Protein AF-A0A353EP82-F1 (afdb_monomer)

Sequence (202 aa):
MNQINFDYSSYQSPSVASQKNNVTTFSNGLVYNAAYKGKLSSAEINKVVENYSVYKLAADYTGIPWKMLAAVHYRETSLSIKSNPHGGPFRFDKTEHHANEEEFIVGAYYAARLLQEKSGHRLDPTTTDPHIIKTAFFRYNGTGYGTYDKSPYVMNGFDNEHSNMRVVGTDIDKNGHRFPVNIVDRQMGAYVFYQELNKAFP

Secondary structure (DSSP, 8-state):
--------TT-PPPPEEEEETTEEEETTS-EEETT--SS--HHHHHHHHHHHHHHHHHHHHHTS-HHHHHHHHHHHHTT--SPPTTTGGGT--SS---SSHHHHHHHHHHHHHHHHHHHTS---TT---HHHHHHHHHHHH-STTSSSTT-HHHHTTSSSTTTTPEEEEEEE-TTS-EEEEEEE--SPPHHHHHHHHHHH--

Mean predicted aligned error: 6.09 Å

Solvent-accessible surface area (backbone atoms only — not comparable to full-atom values): 11363 Å² total; per-residue (Å²): 131,84,84,79,84,73,88,78,90,70,92,58,76,58,47,83,67,46,76,56,95,54,35,35,32,31,66,80,69,52,44,35,37,69,72,56,82,71,88,73,48,73,68,57,53,50,47,48,57,56,47,37,67,47,31,44,52,25,15,69,76,61,36,34,40,33,54,57,51,54,17,47,24,35,67,64,44,69,61,36,65,60,48,44,101,66,21,33,35,62,50,48,88,70,71,93,58,67,65,43,69,68,54,49,45,53,40,43,36,52,51,38,47,48,37,32,59,48,38,68,66,68,56,34,64,79,68,72,59,64,68,55,53,40,44,12,51,24,51,65,82,47,65,86,54,80,45,45,83,66,22,32,69,27,29,12,63,64,50,82,90,31,44,67,28,57,48,71,54,73,46,67,48,101,85,69,51,76,42,80,40,79,42,70,46,86,58,64,1,28,52,39,47,32,53,46,46,52,63,32,42,107

Radius of gyration: 17.07 Å; Cα contacts (8 Å, |Δi|>4): 319; chains: 1; bounding box: 39×40×43 Å

Nearest PDB structures (foldseek):
  3wyh-assembly2_B  TM=6.498E-01  e=1.353E-01  Struthio camelus
  6h5f-assembly1_A  TM=5.652E-01  e=3.150E-01  Neisseria meningitidis NM422
  4qdn-assembly1_A  TM=5.390E-01  e=3.501E-01  Thermotoga maritima MSB8
  8yxk-assembly2_B  TM=4.961E-01  e=1.180E+00  Clostridioides difficile 630
  3fi7-assembly1_A  TM=3.921E-01  e=6.599E-01  Listeria monocytogenes EGD-e

Foldseek 3Di:
DPDDDDDPPDQDQWDFPDDDDQWTATPLRFIFRNPQPDDDDPVLVSLCSSCVVLLVVLCVVQFAASLLLSLQLCLQPNSDQQDDCQCGSNRDRDDDDHSDPVSVSVSSNVLSNQLCVQLVNPGGNPDPPLVSSLSSQCVSVHCVLVGSCLDLQAAQPVDPVNDQRWDWDWDADPVRDTDTGTGGDPGHHSNSSSVSCVSTTD

Structure (mmCIF, N/CA/C/O backbone):
data_AF-A0A353EP82-F1
#
_entry.id   AF-A0A353EP82-F1
#
loop_
_atom_site.group_PDB
_atom_site.id
_atom_site.type_symbol
_atom_site.label_atom_id
_atom_site.label_alt_id
_atom_site.label_comp_id
_atom_site.label_asym_id
_atom_site.label_entity_id
_atom_site.label_seq_id
_atom_site.pdbx_PDB_ins_code
_atom_site.Cartn_x
_atom_site.Cartn_y
_atom_site.Cartn_z
_atom_site.occupancy
_atom_site.B_iso_or_equiv
_atom_site.auth_seq_id
_atom_site.auth_comp_id
_atom_site.auth_asym_id
_atom_site.auth_atom_id
_atom_site.pdbx_PDB_model_num
ATOM 1 N N . MET A 1 1 ? -11.391 16.161 -20.031 1.00 42.19 1 MET A N 1
ATOM 2 C CA . MET A 1 1 ? -11.168 15.788 -18.617 1.00 42.19 1 MET A CA 1
ATOM 3 C C . MET A 1 1 ? -12.129 16.614 -17.793 1.00 42.19 1 MET A C 1
ATOM 5 O O . MET A 1 1 ? -12.064 17.830 -17.894 1.00 42.19 1 MET A O 1
ATOM 9 N N . ASN A 1 2 ? -13.048 15.983 -17.064 1.00 38.84 2 ASN A N 1
ATOM 10 C CA . ASN A 1 2 ? -13.882 16.709 -16.107 1.00 38.84 2 ASN A CA 1
ATOM 11 C C . ASN A 1 2 ? -12.977 17.142 -14.950 1.00 38.84 2 ASN A C 1
ATOM 13 O O . ASN A 1 2 ? -12.258 16.302 -14.409 1.00 38.84 2 ASN A O 1
ATOM 17 N N . GLN A 1 3 ? -12.965 18.434 -14.621 1.00 44.47 3 GLN A N 1
ATOM 18 C CA . GLN A 1 3 ? -12.304 18.921 -13.413 1.00 44.47 3 GLN A CA 1
ATOM 19 C C . GLN A 1 3 ? -12.998 18.279 -12.209 1.00 44.47 3 GLN A C 1
ATOM 21 O O . GLN A 1 3 ? -14.209 18.417 -12.041 1.00 44.47 3 GLN A O 1
ATOM 26 N N . ILE A 1 4 ? -12.242 17.518 -11.420 1.00 55.53 4 ILE A N 1
ATOM 27 C CA . ILE A 1 4 ? -12.721 16.993 -10.145 1.00 55.53 4 ILE A CA 1
ATOM 28 C C . ILE A 1 4 ? -12.504 18.114 -9.130 1.00 55.53 4 ILE A C 1
ATOM 30 O O . ILE A 1 4 ? -11.364 18.451 -8.827 1.00 55.53 4 ILE A O 1
ATOM 34 N N . ASN A 1 5 ? -13.589 18.710 -8.638 1.00 55.12 5 ASN A N 1
ATOM 35 C CA . ASN A 1 5 ? -13.525 19.627 -7.503 1.00 55.12 5 ASN A CA 1
ATOM 36 C C . ASN A 1 5 ? -13.449 18.782 -6.231 1.00 55.12 5 ASN A C 1
ATOM 38 O O . ASN A 1 5 ? -14.472 18.296 -5.748 1.00 55.12 5 ASN A O 1
ATOM 42 N N . PHE A 1 6 ? -12.241 18.558 -5.722 1.00 60.50 6 PHE A N 1
ATOM 43 C CA . PHE A 1 6 ? -12.068 17.984 -4.393 1.00 60.50 6 PHE A CA 1
ATOM 44 C C . PHE A 1 6 ? -12.328 19.067 -3.335 1.00 60.50 6 PHE A C 1
ATOM 46 O O . PHE A 1 6 ? -11.920 20.216 -3.495 1.00 60.50 6 PHE A O 1
ATOM 53 N N . ASP A 1 7 ? -13.043 18.715 -2.266 1.00 58.28 7 ASP A N 1
ATOM 54 C CA . ASP A 1 7 ? -13.158 19.568 -1.083 1.00 58.28 7 ASP A CA 1
ATOM 55 C C . ASP A 1 7 ? -11.910 19.365 -0.217 1.00 58.28 7 ASP A C 1
ATOM 57 O O . ASP A 1 7 ? -11.747 18.336 0.439 1.00 58.28 7 ASP A O 1
ATOM 61 N N . TYR A 1 8 ? -11.013 20.348 -0.266 1.00 54.66 8 TYR A N 1
ATOM 62 C CA . TYR A 1 8 ? -9.711 20.338 0.403 1.00 54.66 8 TYR A CA 1
ATOM 63 C C . TYR A 1 8 ? -9.765 20.858 1.856 1.00 54.66 8 TYR A C 1
ATOM 65 O O . TYR A 1 8 ? -8.735 21.011 2.505 1.00 54.66 8 TYR A O 1
ATOM 73 N N . SER A 1 9 ? -10.945 21.183 2.399 1.00 47.50 9 SER A N 1
ATOM 74 C CA . SER A 1 9 ? -11.066 21.969 3.642 1.00 47.50 9 SER A CA 1
ATOM 75 C C . SER A 1 9 ? -10.834 21.205 4.962 1.00 47.50 9 SER A C 1
ATOM 77 O O . SER A 1 9 ? -11.106 21.750 6.032 1.00 47.50 9 SER A O 1
ATOM 79 N N . SER A 1 10 ? -10.321 19.967 4.945 1.00 49.53 10 SER A N 1
ATOM 80 C CA . SER A 1 10 ? -10.367 19.091 6.134 1.00 49.53 10 SER A CA 1
ATOM 81 C C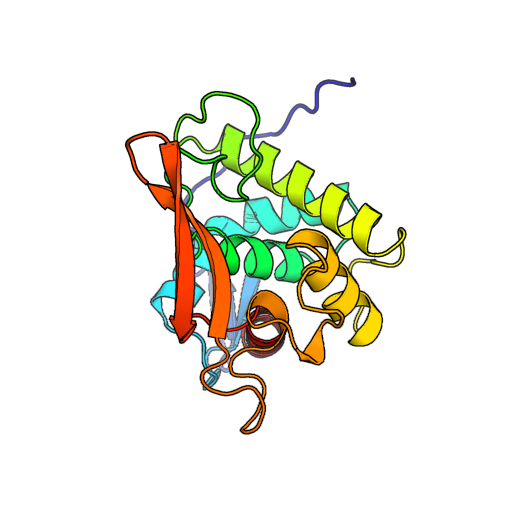 . SER A 1 10 ? -9.100 18.301 6.489 1.00 49.53 10 SER A C 1
ATOM 83 O O . SER A 1 10 ? -9.174 17.390 7.317 1.00 49.53 10 SER A O 1
ATOM 85 N N . TYR A 1 11 ? -7.920 18.663 5.976 1.00 51.81 11 TYR A N 1
ATOM 86 C CA . TYR A 1 11 ? -6.657 18.037 6.402 1.00 51.81 11 TYR A CA 1
ATOM 87 C C . TYR A 1 11 ? -6.184 18.532 7.769 1.00 51.81 11 TYR A C 1
ATOM 89 O O . TYR A 1 11 ? -5.220 19.281 7.923 1.00 51.81 11 TYR A O 1
ATOM 97 N N . GLN A 1 12 ? -6.882 18.101 8.808 1.00 57.53 12 GLN A N 1
ATOM 98 C CA . GLN A 1 12 ? -6.345 18.125 10.158 1.00 57.53 12 GLN A CA 1
ATOM 99 C C . GLN A 1 12 ? -5.876 16.724 10.525 1.00 57.53 12 GLN A C 1
ATOM 101 O O . GLN A 1 12 ? -6.544 15.737 10.210 1.00 57.53 12 GLN A O 1
ATOM 106 N N . SER A 1 13 ? -4.733 16.636 11.215 1.00 63.72 13 SER A N 1
ATOM 107 C CA . SER A 1 13 ? -4.289 15.384 11.828 1.00 63.72 13 SER A CA 1
ATOM 108 C C . SER A 1 13 ? -5.447 14.807 12.651 1.00 63.72 13 SER A C 1
ATOM 110 O O . SER A 1 13 ? -5.947 15.497 13.546 1.00 63.72 13 SER A O 1
ATOM 112 N N . PRO A 1 14 ? -5.911 13.580 12.359 1.00 78.75 14 PRO A N 1
ATOM 113 C CA . PRO A 1 14 ? -7.071 13.033 13.037 1.00 78.75 14 PRO A CA 1
ATOM 114 C C . PRO A 1 14 ? -6.767 12.857 14.521 1.00 78.75 14 PRO A C 1
ATOM 116 O O . PRO A 1 14 ? -5.728 12.313 14.897 1.00 78.75 14 PRO A O 1
ATOM 119 N N . SER A 1 15 ? -7.685 13.295 15.373 1.00 84.81 15 SER A N 1
ATOM 120 C CA . SER A 1 15 ? -7.601 13.074 16.813 1.00 84.81 15 SER A CA 1
ATOM 121 C C . SER A 1 15 ? -8.320 11.779 17.194 1.00 84.81 15 SER A C 1
ATOM 123 O O . SER A 1 15 ? -9.138 11.249 16.438 1.00 84.81 15 SER A O 1
ATOM 125 N N . VAL A 1 16 ? -8.020 11.238 18.376 1.00 88.31 16 VAL A N 1
ATOM 126 C CA . VAL A 1 16 ? -8.789 10.115 18.927 1.00 88.31 16 VAL A CA 1
ATOM 127 C C . VAL A 1 16 ? -10.183 10.621 19.295 1.00 88.31 16 VAL A C 1
ATOM 129 O O . VAL A 1 16 ? -10.326 11.444 20.196 1.00 88.31 16 VAL A O 1
ATOM 132 N N . ALA A 1 17 ? -11.207 10.112 18.614 1.00 87.44 17 ALA A N 1
ATOM 133 C CA . ALA A 1 17 ? -12.605 10.425 18.896 1.00 87.44 17 ALA A CA 1
ATOM 134 C C . ALA A 1 17 ? -13.169 9.550 20.026 1.00 87.44 17 ALA A C 1
ATOM 136 O O . ALA A 1 17 ? -13.966 10.014 20.838 1.00 87.44 17 ALA A O 1
ATOM 137 N N . SER A 1 18 ? -12.763 8.277 20.098 1.00 92.19 18 SER A N 1
ATOM 138 C CA . SER A 1 18 ? -13.121 7.393 21.215 1.00 92.19 18 SER A CA 1
ATOM 139 C C . SER A 1 18 ? -12.168 6.204 21.358 1.00 92.19 18 SER A C 1
ATOM 141 O O . SER A 1 18 ? -11.515 5.799 20.396 1.00 92.19 18 SER A O 1
ATOM 143 N N . GLN A 1 19 ? -12.120 5.618 22.559 1.00 90.81 19 GLN A N 1
ATOM 144 C CA . GLN A 1 19 ? -11.388 4.381 22.834 1.00 90.81 19 GLN A CA 1
ATOM 145 C C . GLN A 1 19 ? -12.201 3.474 23.768 1.00 90.81 19 GLN A C 1
ATOM 147 O O . GLN A 1 19 ? -12.534 3.870 24.886 1.00 90.81 19 GLN A O 1
ATOM 152 N N . LYS A 1 20 ? -12.545 2.262 23.314 1.00 89.25 20 LYS A N 1
ATOM 153 C CA . LYS A 1 20 ? -13.291 1.249 24.088 1.00 89.25 20 LYS A CA 1
ATOM 154 C C . LYS A 1 20 ? -12.867 -0.154 23.665 1.00 89.25 20 LYS A C 1
ATOM 156 O O . LYS A 1 20 ? -12.690 -0.392 22.482 1.00 89.25 20 LYS A O 1
ATOM 161 N N . ASN A 1 21 ? -12.751 -1.089 24.611 1.00 85.00 21 ASN A N 1
ATOM 162 C CA . ASN A 1 21 ? -12.559 -2.526 24.343 1.00 85.00 21 ASN A CA 1
ATOM 163 C C . ASN A 1 21 ? -11.489 -2.841 23.275 1.00 85.00 21 ASN A C 1
ATOM 165 O O . ASN A 1 21 ? -11.762 -3.551 22.313 1.00 85.00 21 ASN A O 1
ATOM 169 N N . ASN A 1 22 ? -10.273 -2.305 23.437 1.00 90.25 22 ASN A N 1
ATOM 170 C CA . ASN A 1 22 ? -9.159 -2.444 22.482 1.00 90.25 22 ASN A CA 1
ATOM 171 C C . ASN A 1 22 ? -9.426 -1.886 21.074 1.00 90.25 22 ASN A C 1
ATOM 173 O O . ASN A 1 22 ? -8.730 -2.243 20.128 1.00 90.25 22 ASN A O 1
ATOM 177 N N . VAL A 1 23 ? -10.390 -0.984 20.932 1.00 93.69 23 VAL A N 1
ATOM 178 C CA . VAL A 1 23 ? -10.687 -0.278 19.689 1.00 93.69 23 VAL A CA 1
ATOM 179 C C . VAL A 1 23 ? -10.482 1.214 19.906 1.00 93.69 23 VAL A C 1
ATOM 181 O O . VAL A 1 23 ? -11.011 1.785 20.861 1.00 93.69 23 VAL A O 1
ATOM 184 N N . THR A 1 24 ? -9.731 1.840 19.006 1.00 94.44 24 THR A N 1
ATOM 185 C CA . THR A 1 24 ? -9.574 3.293 18.908 1.00 94.44 24 THR A CA 1
ATOM 186 C C . THR A 1 24 ? -10.286 3.763 17.648 1.00 94.44 24 THR A C 1
ATOM 188 O O . THR A 1 24 ? -9.998 3.269 16.563 1.00 94.44 24 THR A O 1
ATOM 191 N N . THR A 1 25 ? -11.204 4.716 17.777 1.00 94.62 25 THR A N 1
ATOM 192 C CA . THR A 1 25 ? -11.840 5.380 16.629 1.00 94.62 25 THR A CA 1
ATOM 193 C C . THR A 1 25 ? -11.271 6.783 16.499 1.00 94.62 25 THR A C 1
ATOM 195 O O . THR A 1 25 ? -11.262 7.537 17.475 1.00 94.62 25 THR A O 1
ATOM 198 N N . PHE A 1 26 ? -10.803 7.136 15.308 1.00 93.06 26 PHE A N 1
ATOM 199 C CA . PHE A 1 26 ? -10.282 8.463 14.993 1.00 93.06 26 PHE A CA 1
ATOM 200 C C . PHE A 1 26 ? -11.390 9.398 14.495 1.00 93.06 26 PHE A C 1
ATOM 202 O O . PHE A 1 26 ? -12.450 8.950 14.057 1.00 93.06 26 PHE A O 1
ATOM 209 N N . SER A 1 27 ? -11.150 10.709 14.542 1.00 91.19 27 SER A N 1
ATOM 210 C CA . SER A 1 27 ? -12.104 11.737 14.098 1.00 91.19 27 SER A CA 1
ATOM 211 C C . SER A 1 27 ? -12.467 11.639 12.613 1.00 91.19 27 SER A C 1
ATOM 213 O O . SER A 1 27 ? -13.547 12.064 12.219 1.00 91.19 27 SER A O 1
ATOM 215 N N . ASN A 1 28 ? -11.607 11.023 11.800 1.00 87.31 28 ASN A N 1
ATOM 216 C CA . ASN A 1 28 ? -11.864 10.719 10.391 1.00 87.31 28 ASN A CA 1
ATOM 217 C C . ASN A 1 28 ? -12.629 9.395 10.174 1.00 87.31 28 ASN A C 1
ATOM 219 O O . ASN A 1 28 ? -12.746 8.924 9.043 1.00 87.31 28 ASN A O 1
ATOM 223 N N . GLY A 1 29 ? -13.121 8.768 11.247 1.00 90.69 29 GLY A N 1
ATOM 224 C CA . GLY A 1 29 ? -13.890 7.524 11.207 1.00 90.69 29 GLY A CA 1
ATOM 225 C C . GLY A 1 29 ? -13.054 6.254 11.038 1.00 90.69 29 GLY A C 1
ATOM 226 O O . GLY A 1 29 ? -13.629 5.167 11.006 1.00 90.69 29 GLY A O 1
ATOM 227 N N . LEU A 1 30 ? -11.721 6.350 10.944 1.00 95.00 30 LEU A N 1
ATOM 228 C CA . LEU A 1 30 ? -10.867 5.166 10.903 1.00 95.00 30 LEU A CA 1
ATOM 229 C C . LEU A 1 30 ? -10.908 4.436 12.249 1.00 95.00 30 LEU A C 1
ATOM 231 O O . LEU A 1 30 ? -10.807 5.050 13.314 1.00 95.00 30 LEU A O 1
ATOM 235 N N . VAL A 1 31 ? -11.016 3.113 12.188 1.00 96.25 31 VAL A N 1
ATOM 236 C CA . VAL A 1 31 ? -11.032 2.232 13.354 1.00 96.25 31 VAL A CA 1
ATOM 237 C C . VAL A 1 31 ? -9.708 1.483 13.428 1.00 96.25 31 VAL A C 1
ATOM 239 O O . VAL A 1 31 ? -9.292 0.851 12.463 1.00 96.25 31 VAL A O 1
ATOM 242 N N . TYR A 1 32 ? -9.044 1.550 14.578 1.00 96.69 32 TYR A N 1
ATOM 243 C CA . TYR A 1 32 ? -7.79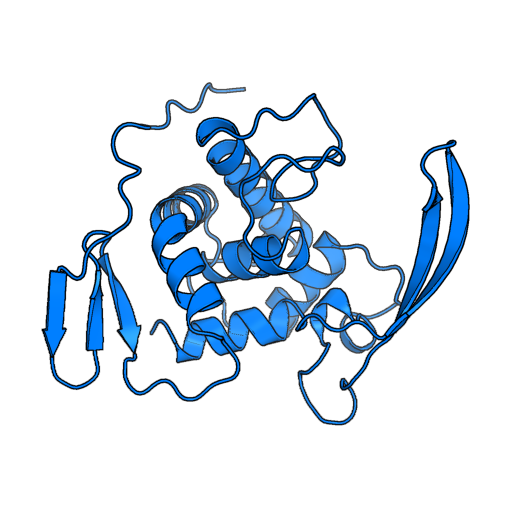0 0.861 14.863 1.00 96.69 32 TYR A CA 1
ATOM 244 C C . TYR A 1 32 ? -7.961 -0.153 15.992 1.00 96.69 32 TYR A C 1
ATOM 246 O O . TYR A 1 32 ? -8.512 0.147 17.054 1.00 96.69 32 TYR A O 1
ATOM 254 N N . ASN A 1 33 ? -7.436 -1.353 15.771 1.00 96.75 33 ASN A N 1
ATOM 255 C CA . ASN A 1 33 ? -7.310 -2.401 16.769 1.00 96.75 33 ASN A CA 1
ATOM 256 C C . ASN A 1 33 ? -6.124 -2.093 17.699 1.00 96.75 33 ASN A C 1
ATOM 258 O O . ASN A 1 33 ? -4.974 -2.400 17.390 1.00 96.75 33 ASN A O 1
ATOM 262 N N . ALA A 1 34 ? -6.396 -1.537 18.878 1.00 93.19 34 ALA A N 1
ATOM 263 C CA . ALA A 1 34 ? -5.384 -1.213 19.883 1.00 93.19 34 ALA A CA 1
ATOM 264 C C . ALA A 1 34 ? -4.657 -2.446 20.456 1.00 93.19 34 ALA A C 1
ATOM 266 O O . ALA A 1 34 ? -3.591 -2.301 21.056 1.00 93.19 34 ALA A O 1
ATOM 267 N N . ALA A 1 35 ? -5.192 -3.657 20.255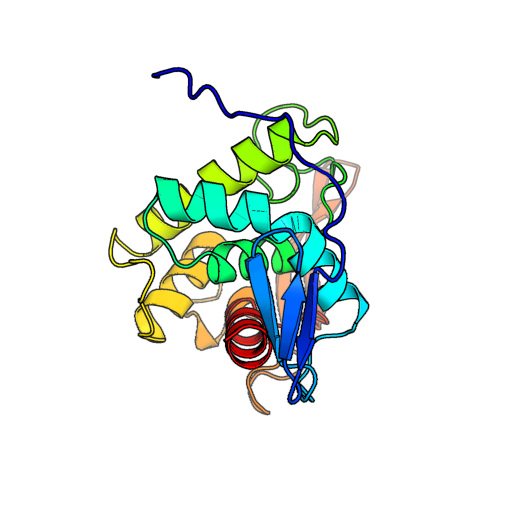 1.00 94.44 35 ALA A N 1
ATOM 268 C CA . ALA A 1 35 ? -4.517 -4.908 20.602 1.00 94.44 35 ALA A CA 1
ATOM 269 C C . ALA A 1 35 ? -3.591 -5.432 19.489 1.00 94.44 35 ALA A C 1
ATOM 271 O O . ALA A 1 35 ? -3.006 -6.503 19.646 1.00 94.44 35 ALA A O 1
ATOM 272 N N . TYR A 1 36 ? -3.432 -4.710 18.377 1.00 96.19 36 TYR A N 1
ATOM 273 C CA . TYR A 1 36 ? -2.543 -5.099 17.288 1.00 96.19 36 TYR A CA 1
ATOM 274 C C . TYR A 1 36 ? -1.088 -5.289 17.767 1.00 96.19 36 TYR A C 1
ATOM 276 O O . TYR A 1 36 ? -0.505 -4.426 18.427 1.00 96.19 36 TYR A O 1
ATOM 284 N N . LYS A 1 37 ? -0.504 -6.449 17.433 1.00 93.94 37 LYS A N 1
ATOM 285 C CA . LYS A 1 37 ? 0.885 -6.854 17.745 1.00 93.94 37 LYS A CA 1
ATOM 286 C C . LYS A 1 37 ? 1.662 -7.290 16.495 1.00 93.94 37 LYS A C 1
ATOM 288 O O . LYS A 1 37 ? 2.555 -8.127 16.584 1.00 93.94 37 LYS A O 1
ATOM 293 N N . GLY A 1 38 ? 1.257 -6.795 15.327 1.00 95.94 38 GLY A N 1
ATOM 294 C CA . GLY A 1 38 ? 1.882 -7.148 14.054 1.00 95.94 38 GLY A CA 1
ATOM 295 C C . GLY A 1 38 ? 3.155 -6.351 13.762 1.00 95.94 38 GLY A C 1
ATOM 296 O O . GLY A 1 38 ? 3.788 -5.793 14.657 1.00 95.94 38 GLY A O 1
ATOM 297 N N . LYS A 1 39 ? 3.536 -6.314 12.486 1.00 96.81 39 LYS A N 1
ATOM 298 C CA . LYS A 1 39 ? 4.826 -5.788 12.010 1.00 96.81 39 LYS A CA 1
ATOM 299 C C . LYS A 1 39 ? 4.843 -4.273 11.763 1.00 96.81 39 LYS A C 1
ATOM 301 O O . LYS A 1 39 ? 5.905 -3.737 11.471 1.00 96.81 39 LYS A O 1
ATOM 306 N N . LEU A 1 40 ? 3.696 -3.595 11.854 1.00 97.38 40 LEU A N 1
ATOM 307 C CA . LEU A 1 40 ? 3.624 -2.139 11.662 1.00 97.38 40 LEU A CA 1
ATOM 308 C C . LEU A 1 40 ? 4.139 -1.422 12.908 1.00 97.38 40 LEU A C 1
ATOM 310 O O . LEU A 1 40 ? 3.688 -1.686 14.023 1.00 97.38 40 LEU A O 1
ATOM 314 N N . SER A 1 41 ? 5.045 -0.478 12.701 1.00 96.19 41 SER A N 1
ATOM 315 C CA . SER A 1 41 ? 5.502 0.453 13.725 1.00 96.19 41 SER A CA 1
ATOM 316 C C . SER A 1 41 ? 4.427 1.490 14.060 1.00 96.19 41 SER A C 1
ATOM 318 O O . SER A 1 41 ? 3.562 1.818 13.245 1.00 96.19 41 SER A O 1
ATOM 320 N N . SER A 1 42 ? 4.532 2.098 15.244 1.00 94.25 42 SER A N 1
ATOM 321 C CA . SER A 1 42 ? 3.655 3.210 15.634 1.00 94.25 42 SER A CA 1
ATOM 322 C C . SER A 1 42 ? 3.745 4.395 14.665 1.00 94.25 42 SER A C 1
ATOM 324 O O . SER A 1 42 ? 2.748 5.067 14.425 1.00 94.25 42 SER A O 1
ATOM 326 N N . ALA A 1 43 ? 4.921 4.639 14.075 1.00 94.00 43 ALA A N 1
ATOM 327 C CA . ALA A 1 43 ? 5.105 5.704 13.092 1.00 94.00 43 ALA A CA 1
ATOM 328 C C . ALA A 1 43 ? 4.341 5.424 11.787 1.00 94.00 43 ALA A C 1
ATOM 330 O O . ALA A 1 43 ? 3.719 6.329 11.238 1.00 94.00 43 ALA A O 1
ATOM 331 N N . GLU A 1 44 ? 4.349 4.178 11.304 1.00 96.44 44 GLU A N 1
ATOM 332 C CA . GLU A 1 44 ? 3.566 3.779 10.127 1.00 96.44 44 GLU A CA 1
ATOM 333 C C . GLU A 1 44 ? 2.063 3.853 10.408 1.00 96.44 44 GLU A C 1
ATOM 335 O O . GLU A 1 44 ? 1.324 4.382 9.582 1.00 96.44 44 GLU A O 1
ATOM 340 N N . ILE A 1 45 ? 1.617 3.399 11.586 1.00 96.19 45 ILE A N 1
ATOM 341 C CA . ILE A 1 45 ? 0.213 3.504 12.016 1.00 96.19 45 ILE A CA 1
ATOM 342 C C . ILE A 1 45 ? -0.235 4.969 12.021 1.00 96.19 45 ILE A C 1
ATOM 344 O O . ILE A 1 45 ? -1.244 5.291 11.395 1.00 96.19 45 ILE A O 1
ATOM 348 N N . ASN A 1 46 ? 0.531 5.863 12.653 1.00 92.62 46 ASN A N 1
ATOM 349 C CA . ASN A 1 46 ? 0.198 7.288 12.715 1.00 92.62 46 ASN A CA 1
ATOM 350 C C . ASN A 1 46 ? 0.124 7.915 11.318 1.00 92.62 46 ASN A C 1
ATOM 352 O O . ASN A 1 46 ? -0.859 8.576 11.000 1.00 92.62 46 ASN A O 1
ATOM 356 N N . LYS A 1 47 ? 1.095 7.631 10.442 1.00 93.62 47 LYS A N 1
ATOM 357 C CA . LYS A 1 47 ? 1.066 8.129 9.059 1.00 93.62 47 LYS A CA 1
ATOM 358 C C . LYS A 1 47 ? -0.106 7.580 8.245 1.00 93.62 47 LYS A C 1
ATOM 360 O O . LYS A 1 47 ? -0.612 8.268 7.361 1.00 93.62 47 LYS A O 1
ATOM 365 N N . VAL A 1 48 ? -0.532 6.339 8.481 1.00 95.94 48 VAL A N 1
ATOM 366 C CA . VAL A 1 48 ? -1.729 5.786 7.826 1.00 95.94 48 VAL A CA 1
ATOM 367 C C . VAL A 1 48 ? -2.978 6.511 8.308 1.00 95.94 48 VAL A C 1
ATOM 369 O O . VAL A 1 48 ? -3.803 6.882 7.479 1.00 95.94 48 VAL A O 1
ATOM 372 N N . VAL A 1 49 ? -3.091 6.747 9.616 1.00 94.38 49 VAL A N 1
ATOM 373 C CA . VAL A 1 49 ? -4.197 7.503 10.215 1.00 94.38 49 VAL A CA 1
ATOM 374 C C . VAL A 1 49 ? -4.259 8.913 9.631 1.00 94.38 49 VAL A C 1
ATOM 376 O O . VAL A 1 49 ? -5.308 9.301 9.123 1.00 94.38 49 VAL A O 1
ATOM 379 N N . GLU A 1 50 ? -3.137 9.636 9.629 1.00 91.12 50 GLU A N 1
ATOM 380 C CA . GLU A 1 50 ? -3.008 10.992 9.077 1.00 91.12 50 GLU A CA 1
ATOM 381 C C . GLU A 1 50 ? -3.455 11.081 7.615 1.00 91.12 50 GLU A C 1
ATOM 383 O O . GLU A 1 50 ? -4.154 12.015 7.241 1.00 91.12 50 GLU A O 1
ATOM 388 N N . ASN A 1 51 ? -3.098 10.088 6.796 1.00 92.50 51 ASN A N 1
ATOM 389 C CA . ASN A 1 51 ? -3.372 10.095 5.358 1.00 92.50 51 ASN A CA 1
ATOM 390 C C . ASN A 1 51 ? -4.669 9.366 4.960 1.00 92.50 51 ASN A C 1
ATOM 392 O O . ASN A 1 51 ? -5.003 9.305 3.774 1.00 92.50 51 ASN A O 1
ATOM 396 N N . TYR A 1 52 ? -5.403 8.794 5.920 1.00 94.38 52 TYR A N 1
ATOM 397 C CA . TYR A 1 52 ? -6.542 7.915 5.641 1.00 94.38 52 TYR A CA 1
ATOM 398 C C . TYR A 1 52 ? -7.625 8.581 4.799 1.00 94.38 52 TYR A C 1
ATOM 400 O O . TYR A 1 52 ? -8.127 7.953 3.869 1.00 94.38 52 TYR A O 1
ATOM 408 N N . SER A 1 53 ? -7.955 9.844 5.076 1.00 91.88 53 SER A N 1
ATOM 409 C CA . SER A 1 53 ? -9.001 10.563 4.344 1.00 91.88 53 SER A CA 1
ATOM 410 C C . SER A 1 53 ? -8.714 10.614 2.840 1.00 91.88 53 SER A C 1
ATOM 412 O O . SER A 1 53 ? -9.630 10.425 2.044 1.00 91.88 53 SER A O 1
ATOM 414 N N . VAL A 1 54 ? -7.445 10.755 2.437 1.00 92.00 54 VAL A N 1
ATOM 415 C CA . VAL A 1 54 ? -7.036 10.738 1.020 1.00 92.00 54 VAL A CA 1
ATOM 416 C C . VAL A 1 54 ? -7.168 9.358 0.414 1.00 92.00 54 VAL A C 1
ATOM 418 O O . VAL A 1 54 ? -7.723 9.214 -0.676 1.00 92.00 54 VAL A O 1
ATOM 421 N N . TYR A 1 55 ? -6.683 8.329 1.115 1.00 95.81 55 TYR A N 1
ATOM 422 C CA . TYR A 1 55 ? -6.818 6.958 0.628 1.00 95.81 55 TYR A CA 1
ATOM 423 C C . TYR A 1 55 ? -8.284 6.588 0.463 1.00 95.81 55 TYR A C 1
ATOM 425 O O . TYR A 1 55 ? -8.645 5.993 -0.548 1.00 95.81 55 TYR A O 1
ATOM 433 N N . LYS A 1 56 ? -9.121 6.955 1.438 1.00 95.38 56 LYS A N 1
ATOM 434 C CA . LYS A 1 56 ? -10.555 6.702 1.406 1.00 95.38 56 LYS A CA 1
ATOM 435 C C . LYS A 1 56 ? -11.206 7.430 0.233 1.00 95.38 56 LYS A C 1
ATOM 437 O O . LYS A 1 56 ? -11.908 6.792 -0.538 1.00 95.38 56 LYS A O 1
ATOM 442 N N . LEU A 1 57 ? -10.921 8.719 0.055 1.00 92.88 57 LEU A N 1
ATOM 443 C CA . LEU A 1 57 ? -11.462 9.522 -1.040 1.00 92.88 57 LEU A CA 1
ATOM 444 C C . LEU A 1 57 ? -11.128 8.909 -2.407 1.00 92.88 57 LEU A C 1
ATOM 446 O O . LEU A 1 57 ? -12.024 8.625 -3.198 1.00 92.88 57 LEU A O 1
ATOM 450 N N . ALA A 1 58 ? -9.849 8.636 -2.675 1.00 93.50 58 ALA A N 1
ATOM 451 C CA . ALA A 1 58 ? -9.418 8.040 -3.940 1.00 93.50 58 ALA A CA 1
ATOM 452 C C . ALA A 1 58 ? -9.986 6.623 -4.152 1.00 93.50 58 ALA A C 1
ATOM 454 O O . ALA A 1 58 ? -10.375 6.271 -5.271 1.00 93.50 58 ALA A O 1
ATOM 455 N N . ALA A 1 59 ? -10.064 5.821 -3.087 1.00 96.19 59 ALA A N 1
ATOM 456 C CA . ALA A 1 59 ? -10.664 4.491 -3.106 1.00 96.19 59 ALA A CA 1
ATOM 457 C C . ALA A 1 59 ? -12.163 4.529 -3.421 1.00 96.19 59 ALA A C 1
ATOM 459 O O . ALA A 1 59 ? -12.608 3.778 -4.286 1.00 96.19 59 ALA A O 1
ATOM 460 N N . ASP A 1 60 ? -12.920 5.427 -2.785 1.00 95.19 60 ASP A N 1
ATOM 461 C CA . ASP A 1 60 ? -14.354 5.607 -3.024 1.00 95.19 60 ASP A CA 1
ATOM 462 C C . ASP A 1 60 ? -14.616 6.002 -4.490 1.00 95.19 60 ASP A C 1
ATOM 464 O O . ASP A 1 60 ? -15.516 5.461 -5.129 1.00 95.19 60 ASP A O 1
ATOM 468 N N . TYR A 1 61 ? -13.791 6.894 -5.055 1.00 93.88 61 TYR A N 1
ATOM 469 C CA . TYR A 1 61 ? -13.926 7.346 -6.446 1.00 93.88 61 TYR A CA 1
ATOM 470 C C . TYR A 1 61 ? -13.616 6.273 -7.494 1.00 93.88 61 TYR A C 1
ATOM 472 O O . TYR A 1 61 ? -14.126 6.339 -8.613 1.00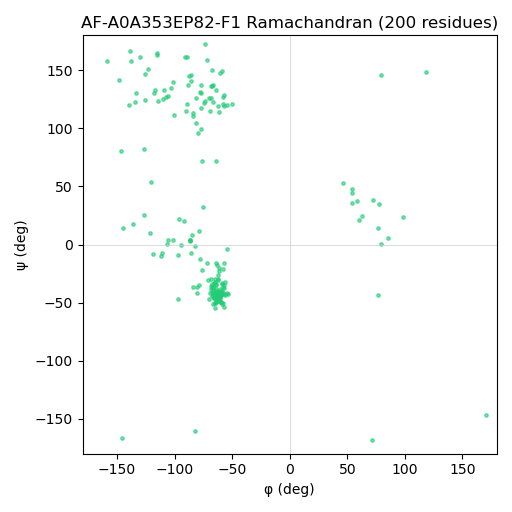 93.88 61 TYR A O 1
ATOM 480 N N . THR A 1 62 ? -12.735 5.325 -7.179 1.00 94.94 62 THR A N 1
ATOM 481 C CA . THR A 1 62 ? -12.221 4.347 -8.158 1.00 94.94 62 THR A CA 1
ATOM 482 C C . THR A 1 62 ? -12.682 2.919 -7.901 1.00 94.94 62 THR A C 1
ATOM 484 O O . THR A 1 62 ? -12.500 2.061 -8.764 1.00 94.94 62 THR A O 1
ATOM 487 N N . GLY A 1 63 ? -13.303 2.672 -6.747 1.00 96.38 63 GLY A N 1
ATOM 488 C CA . GLY A 1 63 ? -13.817 1.370 -6.352 1.00 96.38 63 GLY A CA 1
ATOM 489 C C . GLY A 1 63 ? -12.725 0.372 -5.979 1.00 96.38 63 GLY A C 1
ATOM 490 O O . GLY A 1 63 ? -12.864 -0.795 -6.310 1.00 96.38 63 GLY A O 1
ATOM 491 N N . ILE A 1 64 ? -11.645 0.788 -5.311 1.00 97.81 64 ILE A N 1
ATOM 492 C CA . ILE A 1 64 ? -10.588 -0.137 -4.852 1.00 97.81 64 ILE A CA 1
ATOM 493 C C . ILE A 1 64 ? -10.505 -0.190 -3.320 1.00 97.81 64 ILE A C 1
ATOM 495 O O . ILE A 1 64 ? -10.974 0.731 -2.653 1.00 97.81 64 ILE A O 1
ATOM 499 N N . PRO A 1 65 ? -9.856 -1.198 -2.712 1.00 98.31 65 PRO A N 1
ATOM 500 C CA . PRO A 1 65 ? -9.584 -1.172 -1.278 1.00 98.31 65 PRO A CA 1
ATOM 501 C C . PRO A 1 65 ? -8.587 -0.056 -0.927 1.00 98.31 65 PRO A C 1
ATOM 503 O O . PRO A 1 65 ? -7.443 -0.074 -1.387 1.00 98.31 65 PRO A O 1
ATOM 506 N N . TRP A 1 66 ? -8.959 0.876 -0.042 1.00 98.19 66 TRP A N 1
ATOM 507 C CA . TRP A 1 66 ? -8.083 1.993 0.365 1.00 98.19 66 TRP A CA 1
ATOM 508 C C . TRP A 1 66 ? -6.728 1.531 0.922 1.00 98.19 66 TRP A C 1
ATOM 510 O O . TRP A 1 66 ? -5.702 2.177 0.712 1.00 98.19 66 TRP A O 1
ATOM 520 N N . LYS A 1 67 ? -6.689 0.368 1.584 1.00 98.56 67 LYS A N 1
ATOM 521 C CA . LYS A 1 67 ? -5.454 -0.221 2.125 1.00 98.56 67 LYS A CA 1
ATOM 522 C C . LYS A 1 67 ? -4.437 -0.545 1.031 1.00 98.56 67 LYS A C 1
ATOM 524 O O . LYS A 1 67 ? -3.240 -0.549 1.306 1.00 98.56 67 LYS A O 1
ATOM 529 N N . MET A 1 68 ? -4.881 -0.795 -0.205 1.00 98.69 68 MET A N 1
ATOM 530 C CA . MET A 1 68 ? -3.959 -0.978 -1.327 1.00 98.69 68 MET A CA 1
ATOM 531 C C . MET A 1 68 ? -3.239 0.325 -1.686 1.00 98.69 68 MET A C 1
ATOM 533 O O . MET A 1 68 ? -2.049 0.279 -1.983 1.00 98.69 68 MET 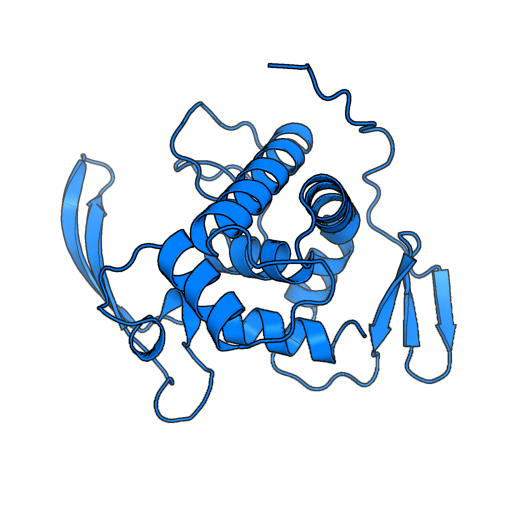A O 1
ATOM 537 N N . LEU A 1 69 ? -3.899 1.484 -1.578 1.00 98.00 69 LEU A N 1
ATOM 538 C CA . LEU A 1 69 ? -3.243 2.784 -1.762 1.00 98.00 69 LEU A CA 1
ATOM 539 C C . LEU A 1 69 ? -2.206 3.056 -0.682 1.00 98.00 69 LEU A C 1
ATOM 541 O O . LEU A 1 69 ? -1.082 3.436 -0.999 1.00 98.00 69 LEU A O 1
ATOM 545 N N . ALA A 1 70 ? -2.556 2.806 0.580 1.00 98.25 70 ALA A N 1
ATOM 546 C CA . ALA A 1 70 ? -1.615 2.945 1.687 1.00 98.25 70 ALA A CA 1
ATOM 547 C C . ALA A 1 70 ? -0.381 2.039 1.503 1.00 98.25 70 ALA A C 1
ATOM 549 O O . ALA A 1 70 ? 0.743 2.474 1.744 1.00 98.25 70 ALA A O 1
ATOM 550 N N . ALA A 1 71 ? -0.572 0.807 1.019 1.00 98.62 71 ALA A N 1
ATOM 551 C CA . ALA A 1 71 ? 0.522 -0.121 0.735 1.00 98.62 71 ALA A CA 1
ATOM 552 C C . ALA A 1 71 ? 1.432 0.341 -0.418 1.00 98.62 71 ALA A C 1
ATOM 554 O O . ALA A 1 71 ? 2.653 0.209 -0.312 1.00 98.62 71 ALA A O 1
ATOM 555 N N . VAL A 1 72 ? 0.871 0.915 -1.490 1.00 97.88 72 VAL A N 1
ATOM 556 C CA . VAL A 1 72 ? 1.676 1.535 -2.559 1.00 97.88 72 VAL A CA 1
ATOM 557 C C . VAL A 1 72 ? 2.438 2.740 -2.012 1.00 97.88 72 VAL A C 1
ATOM 559 O O . VAL A 1 72 ? 3.653 2.797 -2.152 1.00 97.88 72 VAL A O 1
ATOM 562 N N . HIS A 1 73 ? 1.770 3.662 -1.316 1.00 96.19 73 HIS A N 1
ATOM 563 C CA . HIS A 1 73 ? 2.419 4.847 -0.746 1.00 96.19 73 HIS A CA 1
ATOM 564 C C . HIS A 1 73 ? 3.574 4.474 0.203 1.00 96.19 73 HIS A C 1
ATOM 566 O O . HIS A 1 73 ? 4.636 5.101 0.201 1.00 96.19 73 HIS A O 1
ATOM 572 N N . TYR A 1 74 ? 3.410 3.402 0.983 1.00 97.06 74 TYR A N 1
ATOM 573 C CA . TYR A 1 74 ? 4.494 2.841 1.780 1.00 97.06 74 TYR A CA 1
ATOM 574 C C . TYR A 1 74 ? 5.682 2.402 0.914 1.00 97.06 74 TYR A C 1
ATOM 576 O O . TYR A 1 74 ? 6.812 2.798 1.191 1.00 97.06 74 TYR A O 1
ATOM 584 N N . ARG A 1 75 ? 5.444 1.632 -0.151 1.00 95.75 75 ARG A N 1
ATOM 585 C CA . ARG A 1 75 ? 6.518 1.139 -1.025 1.00 95.75 75 ARG A CA 1
ATOM 586 C C . ARG A 1 75 ? 7.227 2.225 -1.821 1.00 95.75 75 ARG A C 1
ATOM 588 O O . ARG A 1 75 ? 8.422 2.092 -2.078 1.00 95.75 75 ARG A O 1
ATOM 595 N N . GLU A 1 76 ? 6.507 3.266 -2.220 1.00 91.19 76 GLU A N 1
ATOM 596 C CA . GLU A 1 76 ? 7.054 4.316 -3.077 1.00 91.19 76 GLU A CA 1
ATOM 597 C C . GLU A 1 76 ? 7.891 5.339 -2.299 1.00 91.19 76 GLU A C 1
ATOM 599 O O . GLU A 1 76 ? 8.961 5.763 -2.768 1.00 91.19 76 GLU A O 1
ATOM 604 N N . THR A 1 77 ? 7.419 5.733 -1.109 1.00 90.62 77 THR A N 1
ATOM 605 C CA . THR A 1 77 ? 8.006 6.841 -0.331 1.00 90.62 77 THR A CA 1
ATOM 606 C C . THR A 1 77 ? 7.968 6.640 1.186 1.00 90.62 77 THR A C 1
ATOM 608 O O . THR A 1 77 ? 8.186 7.593 1.939 1.00 90.62 77 THR A O 1
ATOM 611 N N . SER A 1 78 ? 7.693 5.429 1.677 1.00 92.75 78 SER A N 1
ATOM 612 C CA . SER A 1 78 ? 7.565 5.151 3.117 1.00 92.75 78 SER A CA 1
ATOM 613 C C . SER A 1 78 ? 6.542 6.079 3.793 1.00 92.75 78 SER A C 1
ATOM 615 O O . SER A 1 78 ? 6.782 6.644 4.873 1.00 92.75 78 SER A O 1
ATOM 617 N N . LEU A 1 79 ? 5.392 6.243 3.121 1.00 92.88 79 LEU A N 1
ATOM 618 C CA . LEU A 1 79 ? 4.259 7.080 3.535 1.00 92.88 79 LEU A CA 1
ATOM 619 C C . LEU A 1 79 ? 4.606 8.579 3.639 1.00 92.88 79 LEU A C 1
ATOM 621 O O . LEU A 1 79 ? 4.024 9.308 4.443 1.00 92.88 79 LEU A O 1
ATOM 625 N N . SER A 1 80 ? 5.625 9.039 2.913 1.00 87.00 80 SER A N 1
ATOM 626 C CA . SER A 1 80 ? 6.004 10.450 2.881 1.00 87.00 80 SER A CA 1
ATOM 627 C C . SER A 1 80 ? 5.244 11.193 1.787 1.00 87.00 80 SER A C 1
ATOM 629 O O . SER A 1 80 ? 5.435 10.918 0.605 1.00 87.00 80 SER A O 1
ATOM 631 N N . ILE A 1 81 ? 4.497 12.222 2.194 1.00 79.06 81 ILE A N 1
ATOM 632 C CA . ILE A 1 81 ? 3.866 13.184 1.279 1.00 79.06 81 ILE A CA 1
ATOM 633 C C . ILE A 1 81 ? 4.851 14.227 0.728 1.00 79.06 81 ILE A C 1
ATOM 635 O O . ILE A 1 81 ? 4.517 14.976 -0.183 1.00 79.06 81 ILE A O 1
ATOM 639 N N . LYS A 1 82 ? 6.064 14.322 1.293 1.00 71.06 82 LYS A N 1
ATOM 640 C CA . LYS A 1 82 ? 7.061 15.297 0.831 1.00 71.06 82 LYS A CA 1
ATOM 641 C C . LYS A 1 82 ? 7.524 14.948 -0.579 1.00 71.06 82 LYS A C 1
ATOM 643 O O . LYS A 1 82 ? 7.795 13.779 -0.858 1.00 71.06 82 LYS A O 1
ATOM 648 N N . SER A 1 83 ? 7.652 15.972 -1.424 1.00 54.94 83 SER A N 1
ATOM 649 C CA . SER A 1 83 ? 8.090 15.828 -2.805 1.00 54.94 83 SER A CA 1
ATOM 650 C C . SER A 1 83 ? 9.456 15.148 -2.859 1.00 54.94 83 SER A C 1
ATOM 652 O O . SER A 1 83 ? 10.454 15.604 -2.301 1.00 54.94 83 SER A O 1
ATOM 654 N N . ASN A 1 84 ? 9.474 13.996 -3.517 1.00 54.53 84 ASN A N 1
ATOM 655 C CA . ASN A 1 84 ? 10.689 13.395 -4.028 1.00 54.53 84 ASN A CA 1
ATOM 656 C C . ASN A 1 84 ? 10.889 13.972 -5.440 1.00 54.53 84 ASN A C 1
ATOM 658 O O . ASN A 1 84 ? 9.900 14.019 -6.180 1.00 54.53 84 ASN A O 1
ATOM 662 N N . PRO A 1 85 ? 12.106 14.369 -5.858 1.00 51.56 85 PRO A N 1
ATOM 663 C CA . PRO A 1 85 ? 12.394 14.809 -7.232 1.00 51.56 85 PRO A CA 1
ATOM 664 C C . PRO A 1 85 ? 11.993 13.820 -8.350 1.00 51.56 85 PRO A C 1
ATOM 666 O O . PRO A 1 85 ? 12.119 14.149 -9.523 1.00 51.56 85 PRO A O 1
ATOM 669 N N . HIS A 1 86 ? 11.490 12.628 -8.011 1.00 56.81 86 HIS A N 1
ATOM 670 C CA . HIS A 1 86 ? 11.150 11.540 -8.928 1.00 56.81 86 HIS A CA 1
ATOM 671 C C . HIS A 1 86 ? 9.666 11.126 -8.854 1.00 56.81 86 HIS A C 1
ATOM 673 O O . HIS A 1 86 ? 9.354 9.954 -8.637 1.00 56.81 86 HIS A O 1
ATOM 679 N N . GLY A 1 87 ? 8.740 12.081 -9.003 1.00 59.69 87 GLY A N 1
ATOM 680 C CA . GLY A 1 87 ? 7.330 11.770 -9.290 1.00 59.69 87 GLY A CA 1
ATOM 681 C C . GLY A 1 87 ? 6.343 11.774 -8.111 1.00 59.69 87 GLY A C 1
ATOM 682 O O . GLY A 1 87 ? 5.309 11.109 -8.173 1.00 59.69 87 GLY A O 1
ATOM 683 N N . GLY A 1 88 ? 6.639 12.487 -7.021 1.00 70.38 88 GLY A N 1
ATOM 684 C CA . GLY A 1 88 ? 5.687 12.666 -5.914 1.00 70.38 88 GLY A CA 1
ATOM 685 C C . GLY A 1 88 ? 5.444 11.404 -5.055 1.00 70.38 88 GLY A C 1
ATOM 686 O O . GLY A 1 88 ? 6.190 10.426 -5.163 1.00 70.38 88 GLY A O 1
ATOM 687 N N . PRO A 1 89 ? 4.413 11.402 -4.182 1.00 76.38 89 PRO A N 1
ATOM 688 C CA . PRO A 1 89 ? 4.190 10.358 -3.164 1.00 76.38 89 PRO A CA 1
ATOM 689 C C . PRO A 1 89 ? 3.920 8.946 -3.713 1.00 76.38 89 PRO A C 1
ATOM 691 O O . PRO A 1 89 ? 4.056 7.962 -2.992 1.00 76.38 89 PRO A O 1
ATOM 694 N N . PHE A 1 90 ? 3.556 8.842 -4.995 1.00 79.12 90 PHE A N 1
ATOM 695 C CA . PHE A 1 90 ? 3.247 7.585 -5.686 1.00 79.12 90 PHE A CA 1
ATOM 696 C C . PHE A 1 90 ? 4.138 7.326 -6.923 1.00 79.12 90 PHE A C 1
ATOM 698 O O . PHE A 1 90 ? 3.851 6.405 -7.689 1.00 79.12 90 PHE A O 1
ATOM 705 N N . ARG A 1 91 ? 5.204 8.129 -7.109 1.00 74.44 91 ARG A N 1
ATOM 706 C CA . ARG A 1 91 ? 6.201 8.062 -8.203 1.00 74.44 91 ARG A CA 1
ATOM 707 C C . ARG A 1 91 ? 5.640 8.095 -9.634 1.00 74.44 91 ARG A C 1
ATOM 709 O O . ARG A 1 91 ? 6.055 7.333 -10.505 1.00 74.44 91 ARG A O 1
ATOM 716 N N . PHE A 1 92 ? 4.735 9.030 -9.910 1.00 67.06 92 PHE A N 1
ATOM 717 C CA . PHE A 1 92 ? 4.308 9.357 -11.271 1.00 67.06 92 PHE A CA 1
ATOM 718 C C . PHE A 1 92 ? 5.268 10.352 -11.935 1.00 67.06 92 PHE A C 1
ATOM 720 O O . PHE A 1 92 ? 5.347 11.515 -11.552 1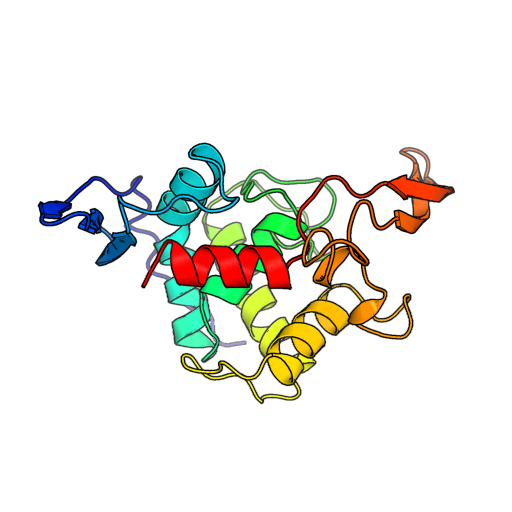.00 67.06 92 PHE A O 1
ATOM 727 N N . ASP A 1 93 ? 5.972 9.892 -12.968 1.00 55.62 93 ASP A N 1
ATOM 728 C CA . ASP A 1 93 ? 7.106 10.569 -13.623 1.00 55.62 93 ASP A CA 1
ATOM 729 C C . ASP A 1 93 ? 6.728 11.749 -14.545 1.00 55.62 93 ASP A C 1
ATOM 731 O O . ASP A 1 93 ? 7.336 11.982 -15.589 1.00 55.62 93 ASP A O 1
ATOM 735 N N . LYS A 1 94 ? 5.660 12.485 -14.227 1.00 48.31 94 LYS A N 1
ATOM 736 C CA . LYS A 1 94 ? 5.231 13.636 -15.026 1.00 48.31 94 LYS A CA 1
ATOM 737 C C . LYS A 1 94 ? 4.901 14.806 -14.107 1.00 48.31 94 LYS A C 1
ATOM 739 O O . LYS A 1 94 ? 4.036 14.667 -13.254 1.00 48.31 94 LYS A O 1
ATOM 744 N N . THR A 1 95 ? 5.604 15.909 -14.376 1.00 43.38 95 THR A N 1
ATOM 745 C CA . THR A 1 95 ? 5.518 17.275 -13.824 1.00 43.38 95 THR A CA 1
ATOM 746 C C . THR A 1 95 ? 6.159 17.522 -12.457 1.00 43.38 95 THR A C 1
ATOM 748 O O . THR A 1 95 ? 6.240 16.632 -11.623 1.00 43.38 95 THR A O 1
ATOM 751 N N . GLU A 1 96 ? 6.705 18.731 -12.289 1.00 44.28 96 GLU A N 1
ATOM 752 C CA . GLU A 1 96 ? 7.283 19.232 -11.040 1.00 44.28 96 GLU A CA 1
ATOM 753 C C . GLU A 1 96 ? 6.247 19.105 -9.922 1.00 44.28 96 GLU A C 1
ATOM 755 O O . GLU A 1 96 ? 5.156 19.654 -10.031 1.00 44.28 96 GLU A O 1
ATOM 760 N N . HIS A 1 97 ? 6.586 18.338 -8.886 1.00 46.88 97 HIS A N 1
ATOM 761 C CA . HIS A 1 97 ? 5.697 18.072 -7.760 1.00 46.88 97 HIS A CA 1
ATOM 762 C C . HIS A 1 97 ? 6.090 18.971 -6.581 1.00 46.88 97 HIS A C 1
ATOM 764 O O . HIS A 1 97 ? 7.174 18.820 -5.999 1.00 46.88 97 HIS A O 1
ATOM 770 N N . HIS A 1 98 ? 5.241 19.931 -6.233 1.00 48.12 98 HIS A N 1
ATOM 771 C CA . HIS A 1 98 ? 5.298 20.669 -4.981 1.00 48.12 98 HIS A CA 1
ATOM 772 C C . HIS A 1 98 ? 4.719 19.821 -3.846 1.00 48.12 98 HIS A C 1
ATOM 774 O O . HIS A 1 98 ? 3.618 19.310 -3.928 1.00 48.12 98 HIS A O 1
ATOM 780 N N . ALA A 1 99 ? 5.427 19.723 -2.719 1.00 56.59 99 ALA A N 1
ATOM 781 C CA . ALA A 1 99 ? 4.968 19.001 -1.529 1.00 56.59 99 ALA A CA 1
ATOM 782 C C . ALA A 1 99 ? 3.705 19.630 -0.891 1.00 56.59 99 ALA A C 1
ATOM 784 O O . ALA A 1 99 ? 3.789 20.251 0.170 1.00 56.59 99 ALA A O 1
ATOM 785 N N . ASN A 1 100 ? 2.547 19.497 -1.530 1.00 68.88 100 ASN A N 1
ATOM 786 C CA . ASN A 1 100 ? 1.268 19.998 -1.068 1.00 68.88 100 ASN A CA 1
ATOM 787 C C . ASN A 1 100 ? 0.206 18.889 -1.125 1.00 68.88 100 ASN A C 1
ATOM 789 O O . ASN A 1 100 ? 0.364 17.838 -1.745 1.00 68.88 100 ASN A O 1
ATOM 793 N N . GLU A 1 101 ? -0.865 19.115 -0.383 1.00 73.88 101 GLU A N 1
ATOM 794 C CA . GLU A 1 101 ? -1.949 18.161 -0.189 1.00 73.88 101 GLU A CA 1
ATOM 795 C C . GLU A 1 101 ? -2.711 17.838 -1.482 1.00 73.88 101 GLU A C 1
ATOM 797 O O . GLU A 1 101 ? -3.112 16.693 -1.697 1.00 73.88 101 GLU A O 1
ATOM 802 N N . GLU A 1 102 ? -2.866 18.825 -2.365 1.00 77.81 102 GLU A N 1
ATOM 803 C CA . GLU A 1 102 ? -3.547 18.668 -3.650 1.00 77.81 102 GLU A CA 1
ATOM 804 C C . GLU A 1 102 ? -2.843 17.622 -4.520 1.00 77.81 102 GLU A C 1
ATOM 806 O O . GLU A 1 102 ? -3.481 16.700 -5.033 1.00 77.81 102 GLU A O 1
ATOM 811 N N . GLU A 1 103 ? -1.516 17.684 -4.612 1.00 78.44 103 GLU A N 1
ATOM 812 C CA . GLU A 1 103 ? -0.737 16.688 -5.347 1.00 78.44 103 GLU A CA 1
ATOM 813 C C . GLU A 1 103 ? -0.803 15.301 -4.715 1.00 78.44 103 GLU A C 1
ATOM 815 O O . GLU A 1 103 ? -0.810 14.294 -5.428 1.00 78.44 103 GLU A O 1
ATOM 820 N N . PHE A 1 104 ? -0.898 15.220 -3.386 1.00 85.38 104 PHE A N 1
ATOM 821 C CA . PHE A 1 104 ? -1.092 13.937 -2.724 1.00 85.38 104 PHE A CA 1
ATOM 822 C C . PHE A 1 104 ? -2.454 13.322 -3.074 1.00 85.38 104 PHE A C 1
ATOM 824 O O . PHE A 1 104 ? -2.519 12.130 -3.387 1.00 85.38 104 PHE A O 1
ATOM 831 N N . ILE A 1 105 ? -3.522 14.125 -3.106 1.00 86.25 105 ILE A N 1
ATOM 832 C CA . ILE A 1 105 ? -4.868 13.686 -3.505 1.00 86.25 105 ILE A CA 1
ATOM 833 C C . ILE A 1 105 ? -4.890 13.245 -4.970 1.00 86.25 105 ILE A C 1
ATOM 835 O O . ILE A 1 105 ? -5.349 12.142 -5.286 1.00 86.25 105 ILE A O 1
ATOM 839 N N . VAL A 1 106 ? -4.348 14.072 -5.865 1.00 85.06 106 VAL A N 1
ATOM 840 C CA . VAL A 1 106 ? -4.267 13.774 -7.300 1.00 85.06 106 VAL A CA 1
ATOM 841 C C . VAL A 1 106 ? -3.425 12.516 -7.544 1.00 85.06 106 VAL A C 1
ATOM 843 O O . VAL A 1 106 ? -3.842 11.622 -8.286 1.00 85.06 106 VAL A O 1
ATOM 846 N N . GLY A 1 107 ? -2.280 12.392 -6.871 1.00 87.81 107 GLY A N 1
ATOM 847 C CA . GLY A 1 107 ? -1.419 11.213 -6.924 1.00 87.81 107 GLY A CA 1
ATOM 848 C C . GLY A 1 107 ? -2.114 9.949 -6.418 1.00 87.81 107 GLY A C 1
ATOM 849 O O . GLY A 1 107 ? -2.036 8.910 -7.074 1.00 87.81 107 GLY A O 1
ATOM 850 N N . ALA A 1 108 ? -2.854 10.032 -5.309 1.00 92.31 108 ALA A N 1
ATOM 851 C CA . ALA A 1 108 ? -3.618 8.904 -4.780 1.00 92.31 108 ALA A CA 1
ATOM 852 C C . ALA A 1 108 ? -4.711 8.452 -5.755 1.00 92.31 108 ALA A C 1
ATOM 854 O O . ALA A 1 108 ? -4.881 7.252 -5.974 1.00 92.31 108 ALA A O 1
ATOM 855 N N . TYR A 1 109 ? -5.409 9.393 -6.396 1.00 92.00 109 TYR A N 1
ATOM 856 C CA . TYR A 1 109 ? -6.396 9.081 -7.428 1.00 92.00 109 TYR A CA 1
ATOM 857 C C . TYR A 1 109 ? -5.765 8.376 -8.640 1.00 92.00 109 TYR A C 1
ATOM 859 O O . TYR A 1 109 ? -6.278 7.347 -9.093 1.00 92.00 109 TYR A O 1
ATOM 867 N N . TYR A 1 110 ? -4.628 8.870 -9.142 1.00 92.38 110 TYR A N 1
ATOM 868 C CA . TYR A 1 110 ? -3.909 8.211 -10.238 1.00 92.38 110 TYR A CA 1
ATOM 869 C C . TYR A 1 110 ? -3.404 6.820 -9.848 1.00 92.38 110 TYR A C 1
ATOM 871 O O . TYR A 1 110 ? -3.565 5.879 -10.628 1.00 92.38 110 TYR A O 1
ATOM 879 N N . ALA A 1 111 ? -2.869 6.655 -8.635 1.00 94.75 111 ALA A N 1
ATOM 880 C CA . ALA A 1 111 ? -2.464 5.352 -8.111 1.00 94.75 111 ALA A CA 1
ATOM 881 C C . ALA A 1 111 ? -3.638 4.379 -8.042 1.00 94.75 111 ALA A C 1
ATOM 883 O O . ALA A 1 111 ? -3.503 3.219 -8.437 1.00 94.75 111 ALA A O 1
ATOM 884 N N . ALA A 1 112 ? -4.806 4.859 -7.618 1.00 96.50 112 ALA A N 1
ATOM 885 C CA . ALA A 1 112 ? -5.995 4.035 -7.486 1.00 96.50 112 ALA A CA 1
ATOM 886 C C . ALA A 1 112 ? -6.487 3.532 -8.847 1.00 96.50 112 ALA A C 1
ATOM 888 O O . ALA A 1 112 ? -6.708 2.333 -9.043 1.00 96.50 112 ALA A O 1
ATOM 889 N N . ARG A 1 113 ? -6.553 4.437 -9.829 1.00 95.88 113 ARG A N 1
ATOM 890 C CA . ARG A 1 113 ? -6.871 4.086 -11.216 1.00 95.88 113 ARG A CA 1
ATOM 891 C C . ARG A 1 113 ? -5.863 3.119 -11.814 1.00 95.88 113 ARG A C 1
ATOM 893 O O . ARG A 1 113 ? -6.266 2.151 -12.455 1.00 95.88 113 ARG A O 1
ATOM 900 N N . LEU A 1 114 ? -4.573 3.350 -11.583 1.00 95.38 114 LEU A N 1
ATOM 901 C CA . LEU A 1 114 ? -3.533 2.475 -12.103 1.00 95.38 114 LEU A CA 1
ATOM 902 C C . LEU A 1 114 ? -3.648 1.072 -11.501 1.00 95.38 114 LEU A C 1
ATOM 904 O O . LEU A 1 114 ? -3.592 0.098 -12.244 1.00 95.38 114 LEU A O 1
ATOM 908 N N . LEU A 1 115 ? -3.874 0.938 -10.189 1.00 97.94 115 LEU A N 1
ATOM 909 C CA . LEU A 1 115 ? -4.139 -0.360 -9.557 1.00 97.94 115 LEU A CA 1
ATOM 910 C C . LEU A 1 115 ? -5.351 -1.058 -10.186 1.00 97.94 115 LEU A C 1
ATOM 912 O O . LEU A 1 115 ? -5.275 -2.254 -10.491 1.00 97.94 115 LEU A O 1
ATOM 916 N N . GLN A 1 116 ? -6.428 -0.311 -10.447 1.00 96.69 116 GLN A N 1
ATOM 917 C CA . GLN A 1 116 ? -7.614 -0.845 -11.109 1.00 96.69 116 GLN A CA 1
ATOM 918 C C . GLN A 1 116 ? -7.285 -1.375 -12.508 1.00 96.69 116 GLN A C 1
ATOM 920 O O . GLN A 1 116 ? -7.575 -2.533 -12.808 1.00 96.69 116 GLN A O 1
ATOM 925 N N . GLU A 1 117 ? -6.578 -0.602 -13.329 1.00 96.56 117 GLU A N 1
ATOM 926 C CA . GLU A 1 117 ? -6.122 -1.022 -14.660 1.00 96.56 117 GLU A CA 1
ATOM 927 C C . GLU A 1 117 ? -5.177 -2.235 -14.590 1.00 96.56 117 GLU A C 1
ATOM 929 O O . GLU A 1 117 ? -5.351 -3.218 -15.313 1.00 96.56 117 GLU A O 1
ATOM 934 N N . LYS A 1 118 ? -4.202 -2.226 -13.672 1.00 96.25 118 LYS A N 1
ATOM 935 C CA . LYS A 1 118 ? -3.227 -3.316 -13.500 1.00 96.25 118 LYS A CA 1
ATOM 936 C C . LYS A 1 118 ? -3.870 -4.622 -13.045 1.00 96.25 118 LYS A C 1
ATOM 938 O O . LYS A 1 118 ? -3.409 -5.698 -13.448 1.00 96.25 118 LYS A O 1
ATOM 943 N N . SER A 1 119 ? -4.947 -4.540 -12.268 1.00 96.56 119 SER A N 1
ATOM 944 C CA . SER A 1 119 ? -5.754 -5.701 -11.885 1.00 96.56 119 SER A CA 1
ATOM 945 C C . SER A 1 119 ? -6.588 -6.267 -13.044 1.00 96.56 119 SER A C 1
ATOM 947 O O . SER A 1 119 ? -7.024 -7.417 -12.965 1.00 96.56 119 SER A O 1
ATOM 949 N N . GLY A 1 120 ? -6.771 -5.510 -14.132 1.00 96.12 120 GLY A N 1
ATOM 950 C CA . GLY A 1 120 ? -7.737 -5.816 -15.189 1.00 96.12 120 GLY A CA 1
ATOM 951 C C . GLY A 1 120 ? -9.171 -5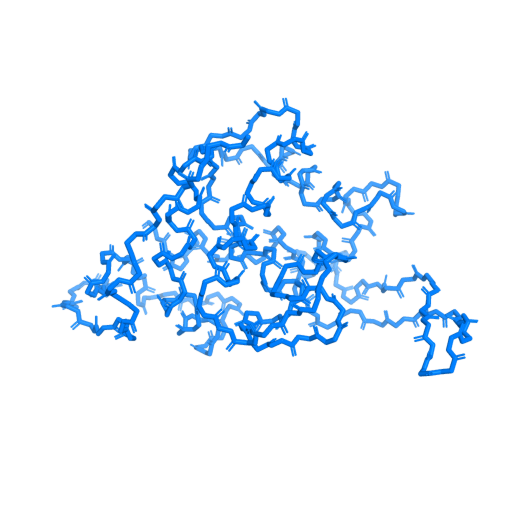.460 -14.793 1.00 96.12 120 GLY A C 1
ATOM 952 O O . GLY A 1 120 ? -10.085 -6.192 -15.152 1.00 96.12 120 GLY A O 1
ATOM 953 N N . HIS A 1 121 ? -9.351 -4.383 -14.021 1.00 97.12 121 HIS A N 1
ATOM 954 C CA . HIS A 1 121 ? -10.633 -3.923 -13.471 1.00 97.12 121 HIS A CA 1
ATOM 955 C C . HIS A 1 121 ? -11.342 -4.961 -12.588 1.00 97.12 121 HIS A C 1
ATOM 957 O O . HIS A 1 121 ? -12.562 -5.088 -12.624 1.00 97.12 121 HIS A O 1
ATOM 963 N N . ARG A 1 122 ? -10.563 -5.721 -11.810 1.00 97.56 122 ARG A N 1
ATOM 964 C CA . ARG A 1 122 ? -11.063 -6.790 -10.931 1.00 97.56 122 ARG A CA 1
ATOM 965 C C . ARG A 1 122 ? -11.033 -6.434 -9.445 1.00 97.56 122 ARG A C 1
ATOM 967 O O . ARG A 1 122 ? -11.371 -7.295 -8.643 1.00 97.56 122 ARG A O 1
ATOM 974 N N . LEU A 1 123 ? -10.588 -5.230 -9.073 1.00 98.00 123 LEU A N 1
ATOM 975 C CA . LEU A 1 123 ? -10.709 -4.778 -7.689 1.00 98.00 123 LEU A CA 1
ATOM 976 C C . LEU A 1 123 ? -12.079 -4.134 -7.470 1.00 98.00 123 LEU A C 1
ATOM 978 O O . LEU A 1 123 ? -12.626 -3.461 -8.346 1.00 98.00 123 LEU A O 1
ATOM 982 N N . ASP A 1 124 ? -12.568 -4.344 -6.263 1.00 97.44 124 ASP A N 1
ATOM 983 C CA . ASP A 1 124 ? -13.708 -3.720 -5.619 1.00 97.44 124 ASP A CA 1
ATOM 984 C C . ASP A 1 124 ? -13.321 -3.437 -4.146 1.00 97.44 124 ASP A C 1
ATOM 986 O O . ASP A 1 124 ? -12.320 -3.981 -3.658 1.00 97.44 124 ASP A O 1
ATOM 990 N N . PRO A 1 125 ? -14.077 -2.620 -3.388 1.00 96.12 125 PRO A N 1
ATOM 991 C CA . PRO A 1 125 ? -13.732 -2.282 -2.001 1.00 96.12 125 PRO A CA 1
ATOM 992 C C . PRO A 1 125 ? -13.587 -3.480 -1.044 1.00 96.12 125 PRO A C 1
ATOM 994 O O . PRO A 1 125 ? -12.937 -3.361 -0.005 1.00 96.12 125 PRO A O 1
ATOM 997 N N . THR A 1 126 ? -14.179 -4.623 -1.387 1.00 95.56 126 THR A N 1
ATOM 998 C CA . THR A 1 126 ? -14.205 -5.869 -0.608 1.00 95.56 126 THR A CA 1
ATOM 999 C C . THR A 1 126 ? -13.296 -6.961 -1.172 1.00 95.56 126 THR A C 1
ATOM 1001 O O . THR A 1 126 ? -13.270 -8.067 -0.629 1.00 95.56 126 THR A O 1
ATOM 1004 N N . THR A 1 127 ? -12.525 -6.685 -2.231 1.00 97.44 127 THR A N 1
ATOM 1005 C CA . THR A 1 127 ? -11.638 -7.687 -2.825 1.00 97.44 127 THR A CA 1
ATOM 1006 C C . THR A 1 127 ? -10.646 -8.216 -1.790 1.00 97.44 127 THR A C 1
ATOM 1008 O O . THR A 1 127 ? -9.832 -7.476 -1.235 1.00 97.44 127 THR A O 1
ATOM 1011 N N . THR A 1 128 ? -10.689 -9.531 -1.576 1.00 95.69 128 THR A N 1
ATOM 1012 C CA . THR A 1 128 ? -9.796 -10.268 -0.669 1.00 95.69 128 THR A CA 1
ATOM 1013 C C . THR A 1 128 ? -8.944 -11.316 -1.383 1.00 95.69 128 THR A C 1
ATOM 1015 O O . THR A 1 128 ? -8.033 -11.869 -0.768 1.00 95.69 128 THR A O 1
ATOM 1018 N N . ASP A 1 129 ? -9.195 -11.575 -2.674 1.00 98.12 129 ASP A N 1
ATOM 1019 C CA . ASP A 1 129 ? -8.451 -12.570 -3.447 1.00 98.12 129 ASP A CA 1
ATOM 1020 C C . ASP A 1 129 ? -6.956 -12.188 -3.513 1.00 98.12 129 ASP A C 1
ATOM 1022 O O . ASP A 1 129 ? -6.587 -11.181 -4.139 1.00 98.12 129 ASP A O 1
ATOM 1026 N N . PRO A 1 130 ? -6.064 -12.991 -2.901 1.00 98.12 130 PRO A N 1
ATOM 1027 C CA . PRO A 1 130 ? -4.642 -12.690 -2.856 1.00 98.12 130 PRO A CA 1
ATOM 1028 C C . PRO A 1 130 ? -4.008 -12.640 -4.248 1.00 98.12 130 PRO A C 1
ATOM 1030 O O . PRO A 1 130 ? -3.059 -11.882 -4.449 1.00 98.12 130 PRO A O 1
ATOM 1033 N N . HIS A 1 131 ? -4.505 -13.411 -5.217 1.00 98.25 131 HIS A N 1
ATOM 1034 C CA . HIS A 1 131 ? -3.958 -13.430 -6.567 1.00 98.25 131 HIS A CA 1
ATOM 1035 C C . HIS A 1 131 ? -4.239 -12.117 -7.306 1.00 98.25 131 HIS A C 1
ATOM 1037 O O . HIS A 1 131 ? -3.333 -11.572 -7.946 1.00 98.25 131 HIS A O 1
ATOM 1043 N N . ILE A 1 132 ? -5.451 -11.565 -7.177 1.00 98.44 132 ILE A N 1
ATOM 1044 C CA . ILE A 1 132 ? -5.815 -10.271 -7.780 1.00 98.44 132 ILE A CA 1
ATOM 1045 C C . ILE A 1 132 ? -4.967 -9.150 -7.164 1.00 98.44 132 ILE A C 1
ATOM 1047 O O . ILE A 1 132 ? -4.348 -8.372 -7.895 1.00 98.44 132 ILE A O 1
ATOM 1051 N N . ILE A 1 133 ? -4.868 -9.116 -5.833 1.00 98.69 133 ILE A N 1
ATOM 1052 C CA . ILE A 1 133 ? -4.142 -8.072 -5.094 1.00 98.69 133 ILE A CA 1
ATOM 1053 C C . ILE A 1 133 ? -2.637 -8.121 -5.400 1.00 98.69 133 ILE A C 1
ATOM 1055 O O . ILE A 1 133 ? -2.047 -7.107 -5.781 1.00 98.69 133 ILE A O 1
ATOM 1059 N N . LYS A 1 134 ? -2.003 -9.301 -5.298 1.00 98.62 134 LYS A N 1
ATOM 1060 C CA . LYS A 1 134 ? -0.569 -9.472 -5.606 1.00 98.62 134 LYS A CA 1
ATOM 1061 C C . LYS A 1 134 ? -0.260 -9.127 -7.062 1.00 98.62 134 LYS A C 1
ATOM 1063 O O . LYS A 1 134 ? 0.752 -8.484 -7.335 1.00 98.62 134 LYS A O 1
ATOM 1068 N N . THR A 1 135 ? -1.139 -9.506 -7.994 1.00 98.25 135 THR A N 1
ATOM 1069 C CA . THR A 1 135 ? -0.988 -9.171 -9.418 1.00 98.25 135 THR A CA 1
ATOM 1070 C C . THR A 1 135 ? -1.064 -7.666 -9.657 1.00 98.25 135 THR A C 1
ATOM 1072 O O . THR A 1 135 ? -0.250 -7.140 -10.417 1.00 98.25 135 THR A O 1
ATOM 1075 N N . ALA A 1 136 ? -1.997 -6.967 -9.002 1.00 98.44 136 ALA A N 1
ATOM 1076 C CA . ALA A 1 136 ? -2.117 -5.516 -9.110 1.00 98.44 136 ALA A CA 1
ATOM 1077 C C . ALA A 1 136 ? -0.840 -4.811 -8.626 1.00 98.44 136 ALA A C 1
ATOM 1079 O O . ALA A 1 136 ? -0.271 -4.026 -9.382 1.00 98.44 136 ALA A O 1
ATOM 1080 N N . PHE A 1 137 ? -0.324 -5.156 -7.437 1.00 98.62 137 PHE A N 1
ATOM 1081 C CA . PHE A 1 137 ? 0.932 -4.585 -6.927 1.00 98.62 137 PHE A CA 1
ATOM 1082 C C . PHE A 1 137 ? 2.136 -4.908 -7.812 1.00 98.62 137 PHE A C 1
ATOM 1084 O O . PHE A 1 137 ? 2.937 -4.027 -8.120 1.00 98.62 137 PHE A O 1
ATOM 1091 N N . PHE A 1 138 ? 2.254 -6.156 -8.269 1.00 98.19 138 PHE A N 1
ATOM 1092 C CA . PHE A 1 138 ? 3.364 -6.566 -9.127 1.00 98.19 138 PHE A CA 1
ATOM 1093 C C . PHE A 1 138 ? 3.396 -5.777 -10.434 1.00 98.19 138 PHE A C 1
ATOM 1095 O O . PHE A 1 138 ? 4.443 -5.303 -10.868 1.00 98.19 138 PHE A O 1
ATOM 1102 N N . ARG A 1 139 ? 2.230 -5.600 -11.054 1.00 97.19 139 ARG A N 1
ATOM 1103 C CA . ARG A 1 139 ? 2.093 -4.848 -12.300 1.00 97.19 139 ARG A CA 1
ATOM 1104 C C . ARG A 1 139 ? 2.161 -3.333 -12.101 1.00 97.19 139 ARG A C 1
ATOM 1106 O O . ARG A 1 139 ? 2.462 -2.648 -13.076 1.00 97.19 139 ARG A O 1
ATOM 1113 N N . TYR A 1 140 ? 1.881 -2.828 -10.898 1.00 96.25 140 TYR A N 1
ATOM 1114 C CA . TYR A 1 140 ? 2.087 -1.424 -10.536 1.00 96.25 140 TYR A CA 1
ATOM 1115 C C . TYR A 1 140 ? 3.581 -1.087 -10.564 1.00 96.25 140 TYR A C 1
ATOM 1117 O O . TYR A 1 140 ? 3.988 -0.215 -11.322 1.00 96.25 140 TYR A O 1
ATOM 1125 N N . ASN A 1 141 ? 4.399 -1.852 -9.830 1.00 94.25 141 ASN A N 1
ATOM 1126 C CA . ASN A 1 141 ? 5.858 -1.687 -9.802 1.00 94.25 141 ASN A CA 1
ATOM 1127 C C . ASN A 1 141 ? 6.526 -2.023 -11.147 1.00 94.25 141 ASN A C 1
ATOM 1129 O O . ASN A 1 141 ? 7.517 -1.413 -11.536 1.00 94.25 141 ASN A O 1
ATOM 1133 N N . GLY A 1 142 ? 6.006 -3.035 -11.843 1.00 92.44 142 GLY A N 1
ATOM 1134 C CA . GLY A 1 142 ? 6.576 -3.566 -13.075 1.00 92.44 142 GLY A CA 1
ATOM 1135 C C . GLY A 1 142 ? 6.986 -5.031 -12.935 1.00 92.44 142 GLY A C 1
ATOM 1136 O O . GLY A 1 142 ? 7.389 -5.508 -11.872 1.00 92.44 142 GLY A O 1
ATOM 1137 N N . THR A 1 143 ? 6.895 -5.764 -14.045 1.00 94.00 143 THR A N 1
ATOM 1138 C CA . THR A 1 143 ? 6.937 -7.234 -14.053 1.00 94.00 143 THR A CA 1
ATOM 1139 C C . THR A 1 143 ? 8.338 -7.829 -14.233 1.00 94.00 143 THR A C 1
ATOM 1141 O O . THR A 1 143 ? 8.468 -8.990 -14.618 1.00 94.00 143 THR A O 1
ATOM 1144 N N . GLY A 1 144 ? 9.398 -7.061 -13.958 1.00 91.94 144 GLY A N 1
ATOM 1145 C CA . GLY A 1 144 ? 10.792 -7.450 -14.232 1.00 91.94 144 GLY A CA 1
ATOM 1146 C C . GLY A 1 144 ? 11.276 -8.710 -13.500 1.00 91.94 144 GLY A C 1
ATOM 1147 O O . GLY A 1 144 ? 12.204 -9.365 -13.957 1.00 91.94 144 GLY A O 1
ATOM 1148 N N . TYR A 1 145 ? 10.608 -9.102 -12.411 1.00 93.38 145 TYR A N 1
ATOM 1149 C CA . TYR A 1 145 ? 10.927 -10.306 -11.629 1.00 93.38 145 TYR A CA 1
ATOM 1150 C C . TYR A 1 145 ? 10.246 -11.588 -12.148 1.00 93.38 145 TYR A C 1
ATOM 1152 O O . TYR A 1 145 ? 10.343 -12.651 -11.530 1.00 93.38 145 TYR A O 1
ATOM 1160 N N . GLY A 1 146 ? 9.516 -11.508 -13.266 1.00 96.00 146 GLY A N 1
ATOM 1161 C CA . GLY A 1 146 ? 8.798 -12.622 -13.895 1.00 96.00 146 GLY A CA 1
ATOM 1162 C C . GLY A 1 146 ? 7.489 -13.008 -13.196 1.00 96.00 146 GLY A C 1
ATOM 1163 O O . GLY A 1 146 ? 6.473 -13.186 -13.860 1.00 96.00 146 GLY A O 1
ATOM 1164 N N . THR A 1 147 ? 7.475 -13.078 -11.863 1.00 97.00 147 THR A N 1
ATOM 1165 C CA . THR A 1 147 ? 6.273 -13.365 -11.055 1.00 97.00 147 THR A CA 1
ATOM 1166 C C . THR A 1 147 ? 6.215 -12.458 -9.827 1.00 97.00 147 THR A C 1
ATOM 1168 O O . THR A 1 147 ? 7.252 -11.966 -9.379 1.00 97.00 147 THR A O 1
ATOM 1171 N N . TYR A 1 148 ? 5.020 -12.266 -9.254 1.00 97.69 148 TYR A N 1
ATOM 1172 C CA . TYR A 1 148 ? 4.883 -11.516 -8.001 1.00 97.69 148 TYR A CA 1
ATOM 1173 C C . TYR A 1 148 ? 5.622 -12.189 -6.840 1.00 97.69 148 TYR A C 1
ATOM 1175 O O . TYR A 1 148 ? 6.099 -11.496 -5.952 1.00 97.69 148 TYR A O 1
ATOM 1183 N N . ASP A 1 149 ? 5.745 -13.517 -6.874 1.00 98.19 149 ASP A N 1
ATOM 1184 C CA . ASP A 1 149 ? 6.383 -14.327 -5.835 1.00 98.19 149 ASP A CA 1
ATOM 1185 C C . ASP A 1 149 ? 7.865 -13.959 -5.683 1.00 98.19 149 ASP A C 1
ATOM 1187 O O . ASP A 1 149 ? 8.376 -13.716 -4.599 1.00 98.19 149 ASP A O 1
ATOM 1191 N N . LYS A 1 150 ? 8.525 -13.730 -6.821 1.00 97.25 150 LYS A N 1
ATOM 1192 C CA . LYS A 1 150 ? 9.928 -13.301 -6.893 1.00 97.25 150 LYS A CA 1
ATOM 1193 C C . LYS A 1 150 ? 10.130 -11.796 -6.709 1.00 97.25 150 LYS A C 1
ATOM 1195 O O . LYS A 1 150 ? 11.264 -11.327 -6.780 1.00 97.25 150 LYS A O 1
ATOM 1200 N N . SER A 1 151 ? 9.063 -11.017 -6.524 1.00 97.44 151 SER A N 1
ATOM 1201 C CA . SER A 1 151 ? 9.151 -9.560 -6.455 1.00 97.44 151 SER A CA 1
ATOM 1202 C C . SER A 1 151 ? 9.367 -9.083 -5.011 1.00 97.44 151 SER A C 1
ATOM 1204 O O . SER A 1 151 ? 8.439 -9.199 -4.205 1.00 97.44 151 SER A O 1
ATOM 1206 N N . PRO A 1 152 ? 10.520 -8.464 -4.672 1.00 97.62 152 PRO A N 1
ATOM 1207 C CA . PRO A 1 152 ? 10.724 -7.868 -3.347 1.00 97.62 152 PRO A CA 1
ATOM 1208 C C . PRO A 1 152 ? 9.679 -6.783 -3.051 1.00 97.62 152 PRO A C 1
ATOM 1210 O O . PRO A 1 152 ? 9.198 -6.676 -1.926 1.00 97.62 152 PRO A O 1
ATOM 1213 N N . TYR A 1 153 ? 9.245 -6.048 -4.083 1.00 97.25 153 TYR A N 1
ATOM 1214 C CA . TYR A 1 153 ? 8.189 -5.046 -3.967 1.00 97.25 153 TYR A CA 1
ATOM 1215 C C . TYR A 1 153 ? 6.884 -5.632 -3.429 1.00 97.25 153 TYR A C 1
ATOM 1217 O O . TYR A 1 153 ? 6.170 -4.947 -2.708 1.00 97.25 153 TYR A O 1
ATOM 1225 N N . VAL A 1 154 ? 6.553 -6.883 -3.763 1.00 98.44 154 VAL A N 1
ATOM 1226 C CA . VAL A 1 154 ? 5.274 -7.499 -3.385 1.00 98.44 154 VAL A CA 1
ATOM 1227 C C . VAL A 1 154 ? 5.406 -8.350 -2.129 1.00 98.44 154 VAL A C 1
ATOM 1229 O O . VAL A 1 154 ? 4.577 -8.214 -1.229 1.00 98.44 154 VAL A O 1
ATOM 1232 N N . MET A 1 155 ? 6.428 -9.206 -2.063 1.00 98.56 155 MET A N 1
ATOM 1233 C CA . MET A 1 155 ? 6.468 -10.335 -1.129 1.00 98.56 155 MET A CA 1
ATOM 1234 C C . MET A 1 155 ? 7.501 -10.205 -0.006 1.00 98.56 155 MET A C 1
ATOM 1236 O O . MET A 1 155 ? 7.474 -11.027 0.905 1.00 98.56 155 MET A O 1
ATOM 1240 N N . ASN A 1 156 ? 8.382 -9.195 -0.004 1.00 98.31 156 ASN A N 1
ATOM 1241 C CA . ASN A 1 156 ? 9.458 -9.143 0.993 1.00 98.31 156 ASN A CA 1
ATOM 1242 C C . ASN A 1 156 ? 8.917 -9.147 2.437 1.00 98.31 156 ASN A C 1
ATOM 1244 O O . ASN A 1 156 ? 8.066 -8.338 2.813 1.00 98.31 156 ASN A O 1
ATOM 1248 N N . GLY A 1 157 ? 9.416 -10.072 3.251 1.00 97.25 157 GLY A N 1
ATOM 1249 C CA . GLY A 1 157 ? 8.985 -10.298 4.627 1.00 97.25 157 GLY A CA 1
ATOM 1250 C C . GLY A 1 157 ? 7.656 -11.047 4.782 1.00 97.25 157 GLY A C 1
ATOM 1251 O O . GLY A 1 157 ? 7.099 -11.012 5.884 1.00 97.25 157 GLY A O 1
ATOM 1252 N N . PHE A 1 158 ? 7.131 -11.689 3.730 1.00 97.69 158 PHE A N 1
ATOM 1253 C CA . PHE A 1 158 ? 5.893 -12.480 3.796 1.00 97.69 158 PHE A CA 1
ATOM 1254 C C . PHE A 1 158 ? 6.069 -13.723 4.679 1.00 97.69 158 PHE A C 1
ATOM 1256 O O . PHE A 1 158 ? 5.315 -13.915 5.633 1.00 97.69 158 PHE A O 1
ATOM 1263 N N . ASP A 1 159 ? 7.118 -14.497 4.420 1.00 97.19 159 ASP A N 1
ATOM 1264 C CA . ASP A 1 159 ? 7.519 -15.695 5.157 1.00 97.19 159 ASP A CA 1
ATOM 1265 C C . ASP A 1 159 ? 9.060 -15.815 5.174 1.00 97.19 159 ASP A C 1
ATOM 1267 O O . ASP A 1 159 ? 9.775 -14.854 4.868 1.00 97.19 159 ASP A O 1
ATOM 1271 N N . ASN A 1 160 ? 9.579 -16.982 5.564 1.00 96.38 160 ASN A N 1
ATOM 1272 C CA . ASN A 1 160 ? 11.020 -17.234 5.622 1.00 96.38 160 ASN A CA 1
ATOM 1273 C C . ASN A 1 160 ? 11.678 -17.252 4.230 1.00 96.38 160 ASN A C 1
ATOM 1275 O O . ASN A 1 160 ? 12.805 -16.771 4.093 1.00 96.38 160 ASN A O 1
ATOM 1279 N N . GLU A 1 161 ? 10.987 -17.771 3.212 1.00 96.31 161 GLU A N 1
ATOM 1280 C CA . GLU A 1 161 ? 11.487 -17.850 1.830 1.00 96.31 161 GLU A CA 1
ATOM 1281 C C . GLU A 1 161 ? 11.549 -16.466 1.179 1.00 96.31 161 GLU A C 1
ATOM 1283 O O . GLU A 1 161 ? 12.448 -16.172 0.393 1.00 96.31 161 GLU A O 1
ATOM 1288 N N . HIS A 1 162 ? 10.644 -15.579 1.585 1.00 97.38 162 HIS A N 1
ATOM 1289 C CA . HIS A 1 162 ? 10.573 -14.199 1.132 1.00 97.38 162 HIS A CA 1
ATOM 1290 C C . HIS A 1 162 ? 11.274 -13.221 2.084 1.00 97.38 162 HIS A C 1
ATOM 1292 O O . HIS A 1 162 ? 10.967 -12.029 2.086 1.00 97.38 162 HIS A O 1
ATOM 1298 N N . SER A 1 163 ? 12.209 -13.683 2.917 1.00 94.19 163 SER A N 1
ATOM 1299 C CA . SER A 1 163 ? 12.997 -12.804 3.784 1.00 94.19 163 SER A CA 1
ATOM 1300 C C . SER A 1 163 ? 14.229 -12.250 3.056 1.00 94.19 163 SER A C 1
ATOM 1302 O O . SER A 1 163 ? 14.895 -12.959 2.306 1.00 94.19 163 SER A O 1
ATOM 1304 N N . ASN A 1 164 ? 14.557 -10.971 3.282 1.00 93.62 164 ASN A N 1
ATOM 1305 C CA . ASN A 1 164 ? 15.740 -10.310 2.706 1.00 93.62 164 ASN A CA 1
ATOM 1306 C C . ASN A 1 164 ? 15.826 -10.403 1.167 1.00 93.62 164 ASN A C 1
ATOM 1308 O O . ASN A 1 164 ? 16.921 -10.524 0.602 1.00 93.62 164 ASN A O 1
ATOM 1312 N N . MET A 1 165 ? 14.679 -10.342 0.483 1.00 96.81 165 MET A N 1
ATOM 1313 C CA . MET A 1 165 ? 14.628 -10.357 -0.979 1.00 96.81 165 MET A CA 1
ATOM 1314 C C . MET A 1 165 ? 15.428 -9.182 -1.555 1.00 96.81 165 MET A C 1
ATOM 1316 O O . MET A 1 165 ? 15.536 -8.120 -0.941 1.00 96.81 165 MET A O 1
ATOM 1320 N N . ARG A 1 166 ? 16.012 -9.356 -2.744 1.00 94.94 166 ARG A N 1
ATOM 1321 C CA . ARG A 1 166 ? 16.950 -8.377 -3.313 1.00 94.94 166 ARG A CA 1
ATOM 1322 C C . ARG A 1 166 ? 16.313 -7.528 -4.406 1.00 94.94 166 ARG A C 1
ATOM 1324 O O . ARG A 1 166 ? 15.685 -8.052 -5.327 1.00 94.94 166 ARG A O 1
ATOM 1331 N N . VAL A 1 167 ? 16.545 -6.219 -4.348 1.00 91.38 167 VAL A N 1
ATOM 1332 C CA . VAL A 1 167 ? 16.297 -5.320 -5.477 1.00 91.38 167 VAL A CA 1
ATOM 1333 C C . VAL A 1 167 ? 17.432 -5.500 -6.478 1.00 91.38 167 VAL A C 1
ATOM 1335 O O . VAL A 1 167 ? 18.592 -5.263 -6.136 1.00 91.38 167 VAL A O 1
ATOM 1338 N N . VAL A 1 168 ? 17.099 -5.950 -7.690 1.00 88.50 168 VAL A N 1
ATOM 1339 C CA . VAL A 1 168 ? 18.050 -6.233 -8.767 1.00 88.50 168 VAL A CA 1
ATOM 1340 C C . VAL A 1 168 ? 17.612 -5.459 -9.998 1.00 88.50 168 VAL A C 1
ATOM 1342 O O . VAL A 1 168 ? 16.474 -5.598 -10.443 1.00 88.50 168 VAL A O 1
ATOM 1345 N N . GLY A 1 169 ? 18.503 -4.640 -10.546 1.00 84.44 169 GLY A N 1
ATOM 1346 C CA . GLY A 1 169 ? 18.185 -3.822 -11.709 1.00 84.44 169 GLY A CA 1
ATOM 1347 C C . GLY A 1 169 ? 19.268 -2.805 -12.019 1.00 84.44 169 GLY A C 1
ATOM 1348 O O . GLY A 1 169 ? 20.455 -3.050 -11.811 1.00 84.44 169 GLY A O 1
ATOM 1349 N N . THR A 1 170 ? 18.846 -1.656 -12.527 1.00 82.69 170 THR A N 1
ATOM 1350 C CA . THR A 1 170 ? 19.723 -0.544 -12.877 1.00 82.69 170 THR A CA 1
ATOM 1351 C C . THR A 1 170 ? 19.118 0.735 -12.331 1.00 82.69 170 THR A C 1
ATOM 1353 O O . THR A 1 170 ? 17.936 0.985 -12.559 1.00 82.69 170 THR A O 1
ATOM 1356 N N . ASP A 1 171 ? 19.924 1.522 -11.635 1.00 79.75 171 ASP A N 1
ATOM 1357 C CA . ASP A 1 171 ? 19.547 2.828 -11.099 1.00 79.75 171 ASP A CA 1
ATOM 1358 C C . ASP A 1 171 ? 20.384 3.921 -11.770 1.00 79.75 171 ASP A C 1
ATOM 1360 O O . ASP A 1 171 ? 21.360 3.619 -12.462 1.00 79.75 171 ASP A O 1
ATOM 1364 N N . ILE A 1 172 ? 19.961 5.173 -11.641 1.00 77.56 172 ILE A N 1
ATOM 1365 C CA . ILE A 1 172 ? 20.560 6.324 -12.317 1.00 77.56 172 ILE A CA 1
ATOM 1366 C C . ILE A 1 172 ? 21.175 7.234 -11.256 1.00 77.56 172 ILE A C 1
ATOM 1368 O O . ILE A 1 172 ? 20.497 7.674 -10.330 1.00 77.56 172 ILE A O 1
ATOM 1372 N N . ASP A 1 173 ? 22.470 7.521 -11.375 1.00 80.69 173 ASP A N 1
ATOM 1373 C CA . ASP A 1 173 ? 23.128 8.468 -10.479 1.00 80.69 173 ASP A CA 1
ATOM 1374 C C . ASP A 1 173 ? 22.739 9.926 -10.796 1.00 80.69 173 ASP A C 1
ATOM 1376 O O . ASP A 1 173 ? 22.100 10.236 -11.802 1.00 80.69 173 ASP A O 1
ATOM 1380 N N . LYS A 1 174 ? 23.168 10.864 -9.946 1.00 78.62 174 LYS A N 1
ATOM 1381 C CA . LYS A 1 174 ? 22.903 12.306 -10.115 1.00 78.62 174 LYS A CA 1
ATOM 1382 C C . LYS A 1 174 ? 23.402 12.905 -11.443 1.00 78.62 174 LYS A C 1
ATOM 1384 O O . LYS A 1 174 ? 23.008 14.017 -11.779 1.00 78.62 174 LYS A O 1
ATOM 1389 N N . ASN A 1 175 ? 24.281 12.207 -12.162 1.00 84.62 175 ASN A N 1
ATOM 1390 C CA . ASN A 1 175 ? 24.838 12.628 -13.446 1.00 84.62 175 ASN A CA 1
ATOM 1391 C C . ASN A 1 175 ? 24.156 11.920 -14.633 1.00 84.62 175 ASN A C 1
ATOM 1393 O O . ASN A 1 175 ? 24.587 12.092 -15.773 1.00 84.62 175 ASN A O 1
ATOM 1397 N N . GLY A 1 176 ? 23.123 11.107 -14.389 1.00 82.56 176 GLY A N 1
ATOM 1398 C CA . GLY A 1 176 ? 22.430 10.347 -15.427 1.00 82.56 176 GLY A CA 1
ATOM 1399 C C . GLY A 1 176 ? 23.082 9.002 -15.773 1.00 82.56 176 GLY A C 1
ATOM 1400 O O . GLY A 1 176 ? 22.622 8.329 -16.700 1.00 82.56 176 GLY A O 1
ATOM 1401 N N . HIS A 1 177 ? 24.133 8.575 -15.062 1.00 87.19 177 HIS A N 1
ATOM 1402 C CA . HIS A 1 177 ? 24.805 7.308 -15.342 1.00 87.19 177 HIS A CA 1
ATOM 1403 C C . HIS A 1 177 ? 24.044 6.138 -14.717 1.00 87.19 177 HIS A C 1
ATOM 1405 O O . HIS A 1 177 ? 23.770 6.0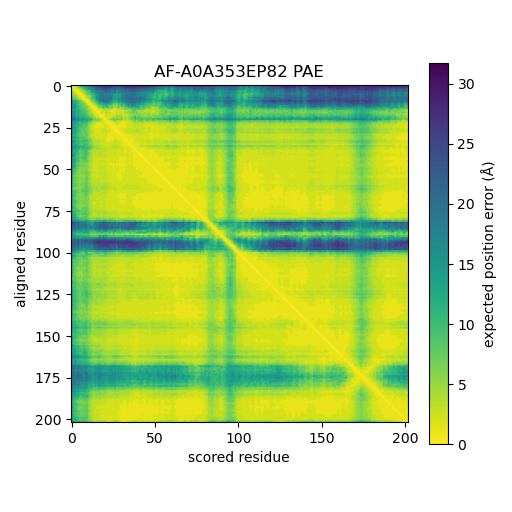98 -13.519 1.00 87.19 177 HIS A O 1
ATOM 1411 N N . ARG A 1 178 ? 23.732 5.156 -15.562 1.00 87.88 178 ARG A N 1
ATOM 1412 C CA . ARG A 1 178 ? 23.124 3.886 -15.180 1.00 87.88 178 ARG A CA 1
ATOM 1413 C C . ARG A 1 178 ? 24.134 2.963 -14.498 1.00 87.88 178 ARG A C 1
ATOM 1415 O O . ARG A 1 178 ? 25.111 2.574 -15.128 1.00 87.88 178 ARG A O 1
ATOM 1422 N N . PHE A 1 179 ? 23.858 2.534 -13.271 1.00 85.69 179 PHE A N 1
ATOM 1423 C CA . PHE A 1 179 ? 24.668 1.550 -12.551 1.00 85.69 179 PHE A CA 1
ATOM 1424 C C . PHE A 1 179 ? 23.815 0.368 -12.067 1.00 85.69 179 PHE A C 1
ATOM 1426 O O . PHE A 1 179 ? 22.633 0.540 -11.757 1.00 85.69 179 PHE A O 1
ATOM 1433 N N . PRO A 1 180 ? 24.368 -0.857 -12.022 1.00 88.19 180 PRO A N 1
ATOM 1434 C CA . PRO A 1 180 ? 23.629 -2.013 -11.543 1.00 88.19 180 PRO A CA 1
ATOM 1435 C C . PRO A 1 180 ? 23.358 -1.893 -10.043 1.00 88.19 180 PRO A C 1
ATOM 1437 O O . PRO A 1 180 ? 24.250 -1.581 -9.254 1.00 88.19 180 PRO A O 1
ATOM 1440 N N . VAL A 1 181 ? 22.133 -2.215 -9.644 1.00 87.75 181 VAL A N 1
ATOM 1441 C CA . VAL A 1 181 ? 21.743 -2.341 -8.240 1.00 87.75 181 VAL A CA 1
ATOM 1442 C C . VAL A 1 181 ? 21.520 -3.806 -7.932 1.00 87.75 181 VAL A C 1
ATOM 1444 O O . VAL A 1 181 ? 20.860 -4.523 -8.682 1.00 87.75 181 VAL A O 1
ATOM 1447 N N . ASN A 1 182 ? 22.091 -4.247 -6.817 1.00 92.06 182 ASN A N 1
ATOM 1448 C CA . ASN A 1 182 ? 21.860 -5.561 -6.247 1.00 92.06 182 ASN A CA 1
ATOM 1449 C C . ASN A 1 182 ? 21.945 -5.449 -4.721 1.00 92.06 182 ASN A C 1
ATOM 1451 O O . ASN A 1 182 ? 22.985 -5.746 -4.129 1.00 92.06 182 ASN A O 1
ATOM 1455 N N . ILE A 1 183 ? 20.871 -4.986 -4.086 1.00 92.56 183 ILE A N 1
ATOM 1456 C CA . ILE A 1 183 ? 20.829 -4.698 -2.644 1.00 92.56 183 ILE A CA 1
ATOM 1457 C C . ILE A 1 183 ? 19.711 -5.477 -1.961 1.00 92.56 183 ILE A C 1
ATOM 1459 O O . ILE A 1 183 ? 18.697 -5.788 -2.578 1.00 92.56 183 ILE A O 1
ATOM 1463 N N . VAL A 1 184 ? 19.893 -5.791 -0.679 1.00 94.44 184 VAL A N 1
ATOM 1464 C CA . VAL A 1 184 ? 18.820 -6.367 0.144 1.00 94.44 184 VAL A CA 1
ATOM 1465 C C . VAL A 1 184 ? 17.746 -5.307 0.361 1.00 94.44 184 VAL A C 1
ATOM 1467 O O . VAL A 1 184 ? 18.055 -4.212 0.838 1.00 94.44 184 VAL A O 1
ATOM 1470 N N . ASP A 1 185 ? 16.500 -5.639 0.031 1.00 93.50 185 ASP A N 1
ATOM 1471 C CA . ASP A 1 185 ? 15.355 -4.798 0.350 1.00 93.50 185 ASP A CA 1
ATOM 1472 C C . ASP A 1 185 ? 15.057 -4.894 1.849 1.00 93.50 185 ASP A C 1
ATOM 1474 O O . ASP A 1 185 ? 14.845 -5.978 2.399 1.00 93.50 185 ASP A O 1
ATOM 1478 N N . ARG A 1 186 ? 15.056 -3.742 2.519 1.00 92.81 186 ARG A N 1
ATOM 1479 C CA . ARG A 1 186 ? 14.744 -3.631 3.951 1.00 92.81 186 ARG A CA 1
ATOM 1480 C C . ARG A 1 186 ? 13.293 -3.243 4.208 1.00 92.81 186 ARG A C 1
ATOM 1482 O O . ARG A 1 186 ? 12.866 -3.258 5.358 1.00 92.81 186 ARG A O 1
ATOM 1489 N N . GLN A 1 187 ? 12.553 -2.873 3.167 1.00 94.25 187 GLN A N 1
ATOM 1490 C CA . GLN A 1 187 ? 11.145 -2.527 3.280 1.00 94.25 187 GLN A CA 1
ATOM 1491 C C . GLN A 1 187 ? 10.285 -3.776 3.145 1.00 94.25 187 GLN A C 1
ATOM 1493 O O . GLN A 1 187 ? 10.576 -4.675 2.356 1.00 94.25 187 GLN A O 1
ATOM 1498 N N . MET A 1 188 ? 9.181 -3.802 3.880 1.00 97.44 188 MET A N 1
ATOM 1499 C CA . MET A 1 188 ? 8.158 -4.826 3.721 1.00 97.44 188 MET A CA 1
ATOM 1500 C C . MET A 1 188 ? 7.578 -4.785 2.295 1.00 97.44 188 MET A C 1
ATOM 1502 O O . MET A 1 188 ? 7.503 -3.722 1.679 1.00 97.44 188 MET A O 1
ATOM 1506 N N . GLY A 1 189 ? 7.180 -5.924 1.735 1.00 98.44 189 GLY A N 1
ATOM 1507 C CA . GLY A 1 189 ? 6.469 -5.967 0.458 1.00 98.44 189 GLY A CA 1
ATOM 1508 C C . GLY A 1 189 ? 5.072 -5.342 0.571 1.00 98.44 189 GLY A C 1
ATOM 1509 O O . GLY A 1 189 ? 4.442 -5.419 1.624 1.00 98.44 189 GLY A O 1
ATOM 1510 N N . ALA A 1 190 ? 4.555 -4.751 -0.509 1.00 98.69 190 ALA A N 1
ATOM 1511 C CA . ALA A 1 190 ? 3.236 -4.114 -0.562 1.00 98.69 190 ALA A CA 1
ATOM 1512 C C . ALA A 1 190 ? 2.121 -5.054 -0.093 1.00 98.69 190 ALA A C 1
ATOM 1514 O O . ALA A 1 190 ? 1.244 -4.648 0.667 1.00 98.69 190 ALA A O 1
ATOM 1515 N N . TYR A 1 191 ? 2.160 -6.324 -0.510 1.00 98.75 191 TYR A N 1
ATOM 1516 C CA . TYR A 1 191 ? 1.140 -7.287 -0.108 1.00 98.75 191 TYR A CA 1
ATOM 1517 C C . TYR A 1 191 ? 1.220 -7.610 1.386 1.00 98.75 191 TYR A C 1
ATOM 1519 O O . TYR A 1 191 ? 0.193 -7.730 2.051 1.00 98.75 191 TYR A O 1
ATOM 1527 N N . VAL A 1 192 ? 2.434 -7.698 1.926 1.00 98.62 192 VAL A N 1
ATOM 1528 C CA . VAL A 1 192 ? 2.659 -7.944 3.352 1.00 98.62 192 VAL A CA 1
ATOM 1529 C C . VAL A 1 192 ? 2.184 -6.740 4.171 1.00 98.62 192 VAL A C 1
ATOM 1531 O O . VAL A 1 192 ? 1.430 -6.918 5.123 1.00 98.62 192 VAL A O 1
ATOM 1534 N N . PHE A 1 193 ? 2.506 -5.513 3.745 1.00 98.69 193 PHE A N 1
ATOM 1535 C CA . PHE A 1 193 ? 2.030 -4.289 4.398 1.00 98.69 193 PHE A CA 1
ATOM 1536 C C . PHE A 1 193 ? 0.501 -4.202 4.366 1.00 98.69 193 PHE A C 1
ATOM 1538 O O . PHE A 1 193 ? -0.132 -3.958 5.390 1.00 98.69 193 PHE A O 1
ATOM 1545 N N . TYR A 1 194 ? -0.113 -4.499 3.217 1.00 98.69 194 TYR A N 1
ATOM 1546 C CA . TYR A 1 194 ? -1.566 -4.588 3.065 1.00 98.69 194 TYR A CA 1
ATOM 1547 C C . TYR A 1 194 ? -2.206 -5.595 4.039 1.00 98.69 194 TYR A C 1
ATOM 1549 O O . TYR A 1 194 ? -3.224 -5.291 4.665 1.00 98.69 194 TYR A O 1
ATOM 1557 N N . GLN A 1 195 ? -1.612 -6.780 4.218 1.00 98.50 195 GLN A N 1
ATOM 1558 C CA . GLN A 1 195 ? -2.108 -7.763 5.185 1.00 98.50 195 GLN A CA 1
ATOM 1559 C C . GLN A 1 195 ? -2.014 -7.261 6.628 1.00 98.50 195 GLN A C 1
ATOM 1561 O O . GLN A 1 195 ? -2.932 -7.487 7.417 1.00 98.50 195 GLN A O 1
ATOM 1566 N N . GLU A 1 196 ? -0.935 -6.568 6.979 1.00 98.56 196 GLU A N 1
ATOM 1567 C CA . GLU A 1 196 ? -0.793 -5.978 8.308 1.00 98.56 196 GLU A CA 1
ATOM 1568 C C . GLU A 1 196 ? -1.804 -4.844 8.543 1.00 98.56 196 GLU A C 1
ATOM 1570 O O . GLU A 1 196 ? -2.396 -4.774 9.621 1.00 98.56 196 G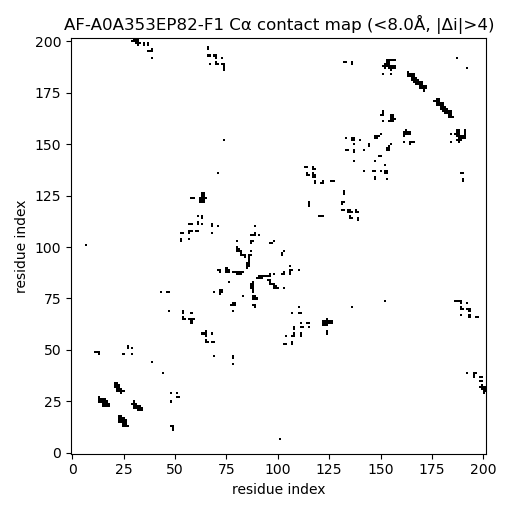LU A O 1
ATOM 1575 N N . LEU A 1 197 ? -2.110 -4.033 7.521 1.00 98.50 197 LEU A N 1
ATOM 1576 C CA . LEU A 1 197 ? -3.192 -3.044 7.591 1.00 98.50 197 LEU A CA 1
ATOM 1577 C C . LEU A 1 197 ? -4.556 -3.694 7.839 1.00 98.50 197 LEU A C 1
ATOM 1579 O O . LEU A 1 197 ? -5.353 -3.147 8.594 1.00 98.50 197 LEU A O 1
ATOM 1583 N N . ASN A 1 198 ? -4.834 -4.860 7.250 1.00 97.94 198 ASN A N 1
ATOM 1584 C CA . ASN A 1 198 ? -6.080 -5.591 7.514 1.00 97.94 198 ASN A CA 1
ATOM 1585 C C . ASN A 1 198 ? -6.196 -6.082 8.963 1.00 97.94 198 ASN A C 1
ATOM 1587 O O . ASN A 1 198 ? -7.303 -6.183 9.479 1.00 97.94 198 ASN A O 1
ATOM 1591 N N . LYS A 1 199 ? -5.073 -6.364 9.632 1.00 97.69 199 LYS A N 1
ATOM 1592 C CA . LYS A 1 199 ? -5.051 -6.752 11.053 1.00 97.69 199 LYS A CA 1
ATOM 1593 C C . LYS A 1 199 ? -5.157 -5.540 11.984 1.00 97.69 199 LYS A C 1
ATOM 1595 O O . LYS A 1 199 ? -5.755 -5.638 13.056 1.00 97.69 199 LYS A O 1
ATOM 1600 N N . ALA A 1 200 ? -4.531 -4.427 11.598 1.00 97.94 200 ALA A N 1
ATOM 1601 C CA . ALA A 1 200 ? -4.487 -3.198 12.383 1.00 97.94 200 ALA A CA 1
ATOM 1602 C C . ALA A 1 200 ? -5.783 -2.378 12.277 1.00 97.94 200 ALA A C 1
ATOM 1604 O O . ALA A 1 200 ? -6.196 -1.779 13.266 1.00 97.94 200 ALA A O 1
ATOM 1605 N N . PHE A 1 201 ? -6.434 -2.370 11.112 1.00 97.06 201 PHE A N 1
ATOM 1606 C CA . PHE A 1 201 ? -7.605 -1.541 10.812 1.00 97.06 201 PHE A CA 1
ATOM 1607 C C . PHE A 1 201 ? -8.762 -2.416 10.292 1.00 97.06 201 PHE A C 1
ATOM 1609 O O . PHE A 1 201 ? -8.885 -2.580 9.070 1.00 97.06 201 PHE A O 1
ATOM 1616 N N . PRO A 1 202 ? -9.542 -3.051 11.189 1.00 91.19 202 PRO A N 1
ATOM 1617 C CA . PRO A 1 202 ? -10.659 -3.920 10.817 1.00 91.19 202 PRO A CA 1
ATOM 1618 C C . PRO A 1 202 ? -11.836 -3.156 10.200 1.00 91.19 202 PRO A C 1
ATOM 1620 O O . PRO A 1 202 ? -12.036 -1.971 10.550 1.00 91.19 202 PRO A O 1
#

pLDDT: mean 87.77, std 14.98, range [38.84, 98.75]